Protein 6WXK (pdb70)

Sequence (248 aa):
SDLITCYCRKPFAGRPMIECSLCGTWIHLSCAKIKKTNVPDFFYCQKCKLGSDLITCYCRKPFAGRPMIECSLCGTWIHLSCAKIKKTNVPDFFYCQKCKLGSDLITCYCRKPFAGRPMIECSLCGTWIHLSCAKIKKTNVPDFFYCQKCKGPLGSDLITCYCRKPFAGRPMIECSLCGTWIHLSCAKIKKTNVPDFFYCQGSDLITCYCRKPFAGRPMIECSLCGTWIHLSCAKIKKTNVPDFFYCQ

CATH classification: 3.30.40.10

Radius of gyration: 21.9 Å; Cα contacts (8 Å, |Δi|>4): 422; chains: 5; bounding box: 36×64×66 Å

InterPro domains:
  IPR001965 Zinc finger, PHD-type [SM00249] (341-385)
  IPR011011 Zinc finger, FYVE/PHD-type [SSF57903] (332-392)
  IPR013083 Zinc finger, RING/FYVE/PHD-type [G3DSA:3.30.40.10] (336-386)
  IPR019787 Zinc finger, PHD-finger [PF13831] (352-385)

Secondary structure (DSSP, 8-state):
-----STTS---TT--EEE-TTT--EEETTTTT--TTS--SS---TTT-/----EE-STT----TT--EEE-TTT--EEEHHHHT--TTS--SS---TT--/----EE-SSSS---TT--EEE-TTT--EEEHHHHT-BTTB--SS---GGG-/--SS--EE-STTS-B-TT--EEE-TTT--EEETTTTT-BTTB--SS----/------STT----TT--EEE-TTT--EEETTTTT-BTTB--SS----

Structure (mmCIF, N/CA/C/O backbone):
data_6WXK
#
_entry.id   6WXK
#
_cell.length_a   66.916
_cell.length_b   66.916
_cell.length_c   151.048
_cell.angle_alpha   90.000
_cell.angle_beta   90.000
_cell.angle_gamma   90.000
#
_symmetry.space_group_name_H-M   'P 41 21 2'
#
loop_
_entity.id
_entity.type
_entity.pdbx_description
1 polymer 'PHD finger protein 23'
2 non-polymer 'ZINC ION'
#
loop_
_atom_site.group_PDB
_atom_site.id
_atom_site.type_symbol
_atom_site.label_atom_id
_atom_site.label_alt_id
_atom_site.label_comp_id
_atom_site.label_asym_id
_atom_site.label_entity_id
_atom_site.label_seq_id
_atom_site.pdbx_PDB_ins_code
_atom_site.Cartn_x
_atom_site.Cartn_y
_atom_site.Cartn_z
_atom_site.occupancy
_atom_site.B_iso_or_equiv
_atom_site.auth_seq_id
_atom_site.auth_comp_id
_atom_site.auth_asym_id
_atom_site.auth_atom_id
_atom_site.pdbx_PDB_model_num
ATOM 1 N N . SER A 1 5 ? -28.02300 10.35400 -5.24800 1.000 70.25000 337 SER A N 1
ATOM 2 C CA . SER A 1 5 ? -27.31100 11.37100 -6.02300 1.000 77.69000 337 SER A CA 1
ATOM 3 C C . SER A 1 5 ? -26.22400 10.76400 -6.93200 1.000 75.10000 337 SER A C 1
ATOM 4 O O . SER A 1 5 ? -25.27100 10.13300 -6.47000 1.000 74.90000 337 SER A O 1
ATOM 7 N N . ASP A 1 6 ? -26.38000 10.99700 -8.23400 1.000 76.03000 338 ASP A N 1
ATOM 8 C CA . ASP A 1 6 ? -25.58100 10.37900 -9.28400 1.000 65.65000 338 ASP A CA 1
ATOM 9 C C . ASP A 1 6 ? -24.23200 11.08900 -9.44700 1.000 60.69000 338 ASP A C 1
ATOM 10 O O . ASP A 1 6 ? -23.95100 12.11000 -8.81100 1.000 62.13000 338 ASP A O 1
ATOM 15 N N . LEU A 1 7 ? -23.38400 10.54100 -10.32200 1.000 61.52000 339 LEU A N 1
ATOM 16 C CA . LEU A 1 7 ? -22.04600 11.05300 -10.59300 1.000 57.66000 339 LEU A CA 1
ATOM 17 C C . LEU A 1 7 ? -21.87100 11.36000 -12.07200 1.000 53.31000 339 LEU A C 1
ATOM 18 O O . LEU A 1 7 ? -22.48000 10.72300 -12.93400 1.000 47.44000 339 LEU A O 1
ATOM 23 N N . ILE A 1 8 ? -21.02900 12.34900 -12.35200 1.000 52.38000 340 ILE A N 1
ATOM 24 C CA . ILE A 1 8 ? -20.58700 12.65400 -13.70500 1.000 51.92000 340 ILE A CA 1
ATOM 25 C C . ILE A 1 8 ? -19.08400 12.46200 -13.75200 1.000 48.56000 340 ILE A C 1
ATOM 26 O O . ILE A 1 8 ? -18.34100 13.14500 -13.03600 1.000 49.49000 340 ILE A O 1
ATOM 31 N N . THR A 1 9 ? -18.63500 11.53500 -14.59300 1.000 54.21000 341 THR A N 1
ATOM 32 C CA . THR A 1 9 ? -17.21300 11.31000 -14.78300 1.000 53.90000 341 THR A CA 1
ATOM 33 C C . THR A 1 9 ? -16.81700 11.23900 -16.24100 1.000 48.15000 341 THR A C 1
ATOM 34 O O . THR A 1 9 ? -15.62800 11.39000 -16.54100 1.000 58.62000 341 THR A O 1
ATOM 38 N N . CYS A 1 10 ? -17.76700 11.07700 -17.15500 1.000 47.38000 342 CYS A N 1
ATOM 39 C CA . CYS A 1 10 ? -17.47000 10.90800 -18.56600 1.000 50.84000 342 CYS A CA 1
ATOM 40 C C . CYS A 1 10 ? -17.40000 12.26200 -19.25800 1.000 50.06000 342 CYS A C 1
ATOM 41 O O . CYS A 1 10 ? -17.97200 13.25700 -18.80700 1.000 60.79000 342 CYS A O 1
ATOM 44 N N . TYR A 1 11 ? -16.70300 12.28200 -20.38400 1.000 39.79000 343 TYR A N 1
ATOM 45 C CA . TYR A 1 11 ? -16.34600 13.52100 -21.05400 1.000 44.20000 343 TYR A CA 1
ATOM 46 C C . TYR A 1 11 ? -17.50900 14.16600 -21.79200 1.000 48.64000 343 TYR A C 1
ATOM 47 O O . TYR A 1 11 ? -17.34800 15.27500 -22.31300 1.000 56.78000 343 TYR A O 1
ATOM 56 N N . CYS A 1 12 ? -18.67000 13.52800 -21.84000 1.000 49.39000 344 CYS A N 1
ATOM 57 C CA . CYS A 1 12 ? -19.82100 14.11800 -22.50300 1.000 54.20000 344 CYS A CA 1
ATOM 58 C C . CYS A 1 12 ? -20.70200 14.92400 -21.55700 1.000 59.0900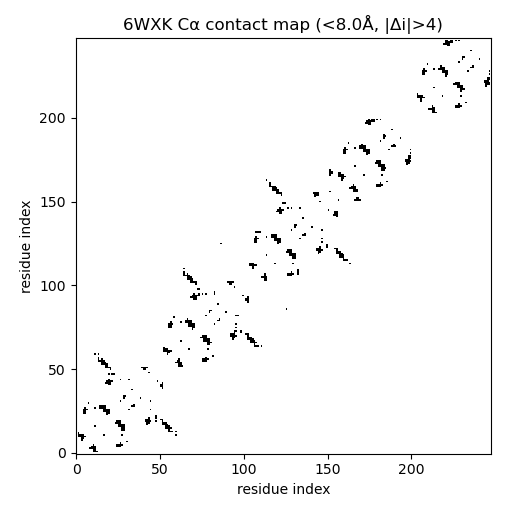0 344 CYS A C 1
ATOM 59 O O . CYS A 1 12 ? -21.84700 15.22500 -21.91500 1.000 65.55000 344 CYS A O 1
ATOM 62 N N . ARG A 1 13 ? -20.21000 15.25600 -20.35900 1.000 57.31000 345 ARG A N 1
ATOM 63 C CA . ARG A 1 13 ? -20.95500 16.02600 -19.36000 1.000 59.11000 345 ARG A CA 1
ATOM 64 C C . ARG A 1 13 ? -22.23800 15.33400 -18.90700 1.000 66.10000 345 ARG A C 1
ATOM 65 O O . ARG A 1 13 ? -23.12700 15.98800 -18.35300 1.000 69.05000 345 ARG A O 1
ATOM 73 N N . LYS A 1 14 ? -22.37800 14.02600 -19.12300 1.000 69.40000 346 LYS A N 1
ATOM 74 C CA . LYS A 1 14 ? -23.61700 13.38300 -18.70700 1.000 56.58000 346 LYS A CA 1
ATOM 75 C C . LYS A 1 14 ? -23.35400 12.30800 -17.65400 1.000 59.07000 346 LYS A C 1
ATOM 76 O O . LYS A 1 14 ? -22.28700 11.68300 -17.64500 1.000 61.09000 346 LYS A O 1
ATOM 82 N N . PRO A 1 15 ? -24.30700 12.07500 -16.75300 1.000 60.32000 347 PRO A N 1
ATOM 83 C CA . PRO A 1 15 ? -24.07400 11.16000 -15.63000 1.000 60.54000 347 PRO A CA 1
ATOM 84 C C . PRO A 1 15 ? -24.21800 9.69200 -16.02100 1.000 60.95000 347 PRO A C 1
ATOM 85 O O . PRO A 1 15 ? -24.69500 9.34000 -17.10200 1.000 56.00000 347 PRO A O 1
ATOM 89 N N . PHE A 1 16 ? -23.79500 8.83400 -15.09000 1.000 59.72000 348 PHE A N 1
ATOM 90 C CA . PHE A 1 16 ? -23.97900 7.38700 -15.15400 1.000 54.77000 348 PHE A CA 1
ATOM 91 C C . PHE A 1 16 ? -25.38000 7.00600 -15.62100 1.000 54.68000 348 PHE A C 1
ATOM 92 O O . PHE A 1 16 ? -25.55000 6.52700 -16.74800 1.000 55.44000 348 PHE A O 1
ATOM 100 N N . ALA A 1 17 ? -26.38300 7.22700 -14.77000 1.000 53.70000 349 ALA A N 1
ATOM 101 C CA . ALA A 1 17 ? -27.78600 6.96600 -15.10500 1.000 54.06000 349 ALA A CA 1
ATOM 102 C C . ALA A 1 17 ? -27.99700 5.53000 -15.58400 1.000 55.97000 349 ALA A C 1
ATOM 103 O O . ALA A 1 17 ? -28.72900 5.27500 -16.54400 1.000 48.54000 349 ALA A O 1
ATOM 105 N N . GLY A 1 18 ? -27.35100 4.58000 -14.90700 1.000 58.12000 350 GLY A N 1
ATOM 106 C CA . GLY A 1 18 ? -27.50600 3.17800 -15.24000 1.000 50.87000 350 GLY A CA 1
ATOM 107 C C . GLY A 1 18 ? -26.82700 2.72800 -16.51200 1.000 50.10000 350 GLY A C 1
ATOM 108 O O . GLY A 1 18 ? -26.95900 1.55600 -16.88500 1.000 53.71000 350 GLY A O 1
ATOM 109 N N . ARG A 1 19 ? -26.12600 3.59500 -17.18000 1.000 54.63000 351 ARG A N 1
ATOM 110 C CA . ARG A 1 19 ? -25.51000 3.24800 -18.44700 1.000 49.87000 351 ARG A CA 1
ATOM 111 C C . ARG A 1 19 ? -24.17900 2.54400 -18.19200 1.000 43.94000 351 ARG A C 1
ATOM 112 O O . ARG A 1 19 ? -23.41000 2.97200 -17.32800 1.000 43.09000 351 ARG A O 1
ATOM 120 N N . PRO A 1 20 ? -23.89900 1.44900 -18.89400 1.000 47.07000 352 PRO A N 1
ATOM 121 C CA . PRO A 1 20 ? -22.63600 0.74100 -18.66200 1.000 40.58000 352 PRO A CA 1
ATOM 122 C C . PRO A 1 20 ? -21.44600 1.64800 -18.93500 1.000 44.31000 352 PRO A C 1
ATOM 123 O O . PRO A 1 20 ? -21.45100 2.45100 -19.87300 1.000 39.87000 352 PRO A O 1
ATOM 127 N N . MET A 1 21 ? -20.43000 1.53300 -18.07900 1.000 46.95000 353 MET A N 1
ATOM 128 C CA . MET A 1 21 ? -19.25300 2.37800 -18.16800 1.000 42.10000 353 MET A CA 1
ATOM 129 C C . MET A 1 21 ? -17.99900 1.54200 -17.98000 1.000 40.89000 353 MET A C 1
ATOM 130 O O . MET A 1 21 ? -18.00400 0.54600 -17.25700 1.000 39.56000 353 MET A O 1
ATOM 135 N N . ILE A 1 22 ? -16.92400 1.96600 -18.64200 1.000 46.30000 354 ILE A N 1
ATOM 136 C CA . ILE A 1 22 ? -15.62800 1.30500 -18.56900 1.000 49.56000 354 ILE A CA 1
ATOM 137 C C . ILE A 1 22 ? -14.61300 2.29000 -18.00000 1.000 42.44000 354 ILE A C 1
ATOM 138 O O . ILE A 1 22 ? -14.69600 3.49700 -18.22400 1.000 43.48000 354 ILE A O 1
ATOM 143 N N . GLU A 1 23 ? -13.63000 1.76100 -17.28500 1.000 48.70000 355 GLU A N 1
ATOM 144 C CA . GLU A 1 23 ? -12.62300 2.56000 -16.59500 1.000 43.19000 355 GLU A CA 1
ATOM 145 C C . GLU A 1 23 ? -11.46300 2.88500 -17.53100 1.000 51.78000 355 GLU A C 1
ATOM 146 O O . GLU A 1 23 ? -11.08000 2.05900 -18.35800 1.000 59.05000 355 GLU A O 1
ATOM 152 N N . CYS A 1 24 ? -10.89100 4.08800 -17.40900 1.000 55.87000 356 CYS A N 1
ATOM 153 C CA . CYS A 1 24 ? -9.65400 4.35300 -18.14100 1.000 54.15000 356 CYS A CA 1
ATOM 154 C C . CYS A 1 24 ? -8.56300 3.53100 -17.48500 1.000 52.36000 356 CYS A C 1
ATOM 155 O O . CYS A 1 24 ? -8.35100 3.60400 -16.27100 1.000 51.19000 356 CYS A O 1
ATOM 158 N N . SER A 1 25 ? -7.92100 2.68900 -18.28400 1.000 48.82000 357 SER A N 1
ATOM 159 C CA . SER A 1 25 ? -6.94200 1.75300 -17.75700 1.000 49.45000 357 SER A CA 1
ATOM 160 C C . SER A 1 25 ? -5.73000 2.49700 -17.17800 1.000 48.16000 357 SER A C 1
ATOM 161 O O . SER A 1 25 ? -4.92700 1.90000 -16.45700 1.000 52.92000 357 SER A O 1
ATOM 164 N N . LEU A 1 26 ? -5.60600 3.80200 -17.46000 1.000 51.92000 358 LEU A N 1
ATOM 165 C CA . LEU A 1 26 ? -4.45700 4.64500 -17.12100 1.000 54.78000 358 LEU A CA 1
ATOM 166 C C . LEU A 1 26 ? -4.82600 5.81800 -16.22000 1.000 55.17000 358 LEU A C 1
ATOM 167 O O . LEU A 1 26 ? -4.23100 5.97400 -15.15200 1.000 48.37000 358 LEU A O 1
ATOM 172 N N . CYS A 1 27 ? -5.76200 6.67600 -16.64000 1.000 57.92000 359 CYS A N 1
ATOM 173 C CA . CYS A 1 27 ? -6.18000 7.81600 -15.82900 1.000 55.32000 359 CYS A CA 1
ATOM 174 C C . CYS A 1 27 ? -7.27800 7.47500 -14.82900 1.000 51.18000 359 CYS A C 1
ATOM 175 O O . CYS A 1 27 ? -7.51400 8.26300 -13.90900 1.000 59.44000 359 CYS A O 1
ATOM 178 N N . GLY A 1 28 ? -7.97900 6.35300 -15.00900 1.000 52.29000 360 GLY A N 1
ATOM 179 C CA . GLY A 1 28 ? -8.99800 5.90900 -14.08000 1.000 51.05000 360 GLY A CA 1
ATOM 180 C C . GLY A 1 28 ? -10.39400 6.46200 -14.27400 1.000 52.58000 360 GLY A C 1
ATOM 181 O O . GLY A 1 28 ? -11.31700 6.00900 -13.58400 1.000 49.88000 360 GLY A O 1
ATOM 182 N N . THR A 1 29 ? -10.59500 7.41800 -15.17500 1.000 50.13000 361 THR A N 1
ATOM 183 C CA . THR A 1 29 ? -11.92000 8.00200 -15.29100 1.000 44.77000 361 THR A CA 1
ATOM 184 C C . THR A 1 29 ? -12.86400 7.00800 -15.95300 1.000 41.91000 361 THR A C 1
ATOM 185 O O . THR A 1 29 ? -12.46000 6.18300 -16.77000 1.000 42.90000 361 THR A O 1
ATOM 189 N N . TRP A 1 30 ? -14.13900 7.10800 -15.60900 1.000 42.87000 362 TRP A N 1
ATOM 190 C CA . TRP A 1 30 ? -15.15300 6.19100 -16.10100 1.000 42.05000 362 TRP A CA 1
ATOM 191 C C . TRP A 1 30 ? -15.85100 6.81500 -17.29800 1.000 43.06000 362 TRP A C 1
ATOM 192 O O . TRP A 1 30 ? -16.42100 7.90500 -17.19000 1.000 43.57000 362 TRP A O 1
ATOM 203 N N . ILE A 1 31 ? -15.83000 6.10400 -18.42100 1.000 41.42000 363 ILE A N 1
ATOM 204 C CA . ILE A 1 31 ? -16.38900 6.56700 -19.68100 1.000 47.27000 363 ILE A CA 1
ATOM 205 C C . ILE A 1 31 ? -17.58300 5.68900 -20.02100 1.000 47.44000 363 ILE A C 1
ATOM 206 O O . ILE A 1 31 ? -17.47700 4.45800 -19.99500 1.000 51.40000 363 ILE A O 1
ATOM 211 N N . HIS A 1 32 ? -18.71100 6.32600 -20.33900 1.000 44.85000 364 HIS A N 1
ATOM 212 C CA . HIS A 1 32 ? -19.85300 5.63500 -20.92500 1.000 47.32000 364 HIS A CA 1
ATOM 213 C C . HIS A 1 32 ? -19.39200 4.76700 -22.08900 1.000 50.17000 364 HIS A C 1
ATOM 214 O O . HIS A 1 32 ? -18.60800 5.21300 -22.92400 1.000 53.77000 364 HIS A O 1
ATOM 221 N N . LEU A 1 33 ? -19.83600 3.50400 -22.11700 1.000 52.49000 365 LEU A N 1
ATOM 222 C CA . LEU A 1 33 ? -19.42900 2.61500 -23.20800 1.000 53.58000 365 LEU A CA 1
ATOM 223 C C . LEU A 1 33 ? -19.89300 3.13900 -24.56000 1.000 53.68000 365 LEU A C 1
ATOM 224 O O . LEU A 1 33 ? -19.16900 3.03300 -25.56200 1.000 61.19000 365 LEU A O 1
ATOM 229 N N . SER A 1 34 ? -21.10000 3.70300 -24.61400 1.000 47.91000 366 SER A N 1
ATOM 230 C CA . SER A 1 34 ? -21.57000 4.29800 -25.85900 1.000 49.09000 366 SER A CA 1
ATOM 231 C C . SER A 1 34 ? -20.63000 5.40500 -26.32200 1.000 58.02000 366 SER A C 1
ATOM 232 O O . SER A 1 34 ? -20.23800 5.44800 -27.49200 1.000 67.59000 366 SER A O 1
ATOM 235 N N . CYS A 1 35 ? -20.22500 6.28900 -25.40500 1.000 60.32000 367 CYS A N 1
ATOM 236 C CA . CYS A 1 35 ? -19.26600 7.33500 -25.75400 1.000 55.22000 367 CYS A CA 1
ATOM 237 C C . CYS A 1 35 ? -17.90300 6.76400 -26.13300 1.000 52.84000 367 CYS A C 1
ATOM 238 O O . CYS A 1 35 ? -17.24100 7.28900 -27.03000 1.000 58.42000 367 CYS A O 1
ATOM 241 N N . ALA A 1 36 ? -17.48300 5.67700 -25.50700 1.000 57.97000 368 ALA A N 1
ATOM 242 C CA . ALA A 1 36 ? -16.21300 5.06200 -25.84800 1.000 60.73000 368 ALA A CA 1
ATOM 243 C C . ALA A 1 36 ? -16.28000 4.23900 -27.13100 1.000 62.34000 368 ALA A C 1
ATOM 244 O O . ALA A 1 36 ? -15.25500 3.64700 -27.49800 1.000 51.80000 368 ALA A O 1
ATOM 246 N N . LYS A 1 37 ? -17.47900 4.12100 -27.75200 1.000 60.54000 369 LYS A N 1
ATOM 247 C CA . LYS A 1 37 ? -17.67900 3.41700 -29.03000 1.000 65.43000 369 LYS A CA 1
ATOM 248 C C . LYS A 1 37 ? -17.29300 1.93900 -28.90900 1.000 66.05000 369 LYS A C 1
ATOM 249 O O . LYS A 1 37 ? -16.57800 1.37400 -29.74600 1.000 67.62000 369 LYS A O 1
ATOM 255 N N . ILE A 1 38 ? -17.79800 1.32300 -27.83000 1.000 61.33000 370 ILE A N 1
ATOM 256 C CA . ILE A 1 38 ? -17.53300 -0.06600 -27.45400 1.000 58.40000 370 ILE A CA 1
ATOM 257 C C . ILE A 1 38 ? -18.83900 -0.83400 -27.44900 1.000 53.72000 370 ILE A C 1
ATOM 258 O O . ILE A 1 38 ? -19.76400 -0.46400 -26.71600 1.000 51.32000 370 ILE A O 1
ATOM 263 N N . LYS A 1 39 ? -18.90600 -1.90700 -28.24300 1.000 58.63000 371 LYS A N 1
ATOM 264 C CA . LYS A 1 39 ? -20.05500 -2.81100 -28.26100 1.000 61.36000 371 LYS A CA 1
ATOM 265 C C . LYS A 1 39 ? -19.97800 -3.84400 -27.13300 1.000 68.05000 371 LYS A C 1
ATOM 266 O O . LYS A 1 39 ? -18.89500 -4.33500 -26.79400 1.000 64.43000 371 LYS A O 1
ATOM 272 N N . LYS A 1 40 ? -21.14500 -4.18000 -26.55300 1.000 68.58000 372 LYS A N 1
ATOM 273 C CA . LYS A 1 40 ? -21.20000 -5.17000 -25.47500 1.000 59.24000 372 LYS A CA 1
ATOM 274 C C . LYS A 1 40 ? -20.61200 -6.51400 -25.89400 1.000 62.01000 372 LYS A C 1
ATOM 275 O O . LYS A 1 40 ? -20.15900 -7.27900 -25.03500 1.000 68.71000 372 LYS A O 1
ATOM 281 N N . THR A 1 41 ? -20.58400 -6.80000 -27.19900 1.000 66.42000 373 THR A N 1
ATOM 282 C CA . THR A 1 41 ? -20.06100 -8.06000 -27.71500 1.000 66.58000 373 THR A CA 1
ATOM 283 C C . THR A 1 41 ? -18.53800 -8.09700 -27.77400 1.000 61.18000 373 THR A C 1
ATOM 284 O O . THR A 1 41 ? -17.96000 -9.18700 -27.81500 1.000 65.24000 373 THR A O 1
ATOM 288 N N . ASN A 1 42 ? -17.87500 -6.94500 -27.78200 1.000 61.05000 374 ASN A N 1
ATOM 289 C CA . ASN A 1 42 ? -16.41300 -6.89400 -27.80100 1.000 72.39000 374 ASN A CA 1
ATOM 290 C C . ASN A 1 42 ? -15.96400 -5.80200 -26.84000 1.000 68.90000 374 ASN A C 1
ATOM 291 O O . ASN A 1 42 ? -16.08100 -4.61400 -27.15300 1.000 68.41000 374 ASN A O 1
ATOM 296 N N . VAL A 1 43 ? -15.41300 -6.19200 -25.69700 1.000 60.68000 375 VAL A N 1
ATOM 297 C CA . VAL A 1 43 ? -15.02500 -5.24400 -24.66400 1.000 53.98000 375 VAL A CA 1
ATOM 298 C C . VAL A 1 43 ? -13.53200 -5.40200 -24.40500 1.000 54.86000 375 VAL A C 1
ATOM 299 O O . VAL A 1 43 ? -13.08100 -6.48900 -24.03100 1.000 59.03000 375 VAL A O 1
ATOM 303 N N . PRO A 1 44 ? -12.73400 -4.34600 -24.56400 1.000 58.18000 376 PRO A N 1
ATOM 304 C CA . PRO A 1 44 ? -11.28700 -4.47400 -24.36300 1.000 58.88000 376 PRO A CA 1
ATOM 305 C C . PRO A 1 44 ? -10.96100 -4.86500 -22.93500 1.000 64.94000 376 PRO A C 1
ATOM 306 O O . PRO A 1 44 ? -11.65200 -4.48100 -21.98900 1.000 69.30000 376 PRO A O 1
ATOM 310 N N . ASP A 1 45 ? -9.89500 -5.65000 -22.78200 1.000 62.27000 377 ASP A N 1
ATOM 311 C CA . ASP A 1 45 ? -9.41500 -5.92000 -21.43300 1.000 63.61000 377 ASP A CA 1
ATOM 312 C C . ASP A 1 45 ? -8.78800 -4.66800 -20.83800 1.000 58.78000 377 ASP A C 1
ATOM 313 O O . ASP A 1 45 ? -8.92800 -4.40200 -19.63800 1.000 60.44000 377 ASP A O 1
ATOM 318 N N . PHE A 1 46 ? -8.11900 -3.87900 -21.67300 1.000 61.52000 378 PHE A N 1
ATOM 319 C CA . PHE A 1 46 ? -7.54300 -2.59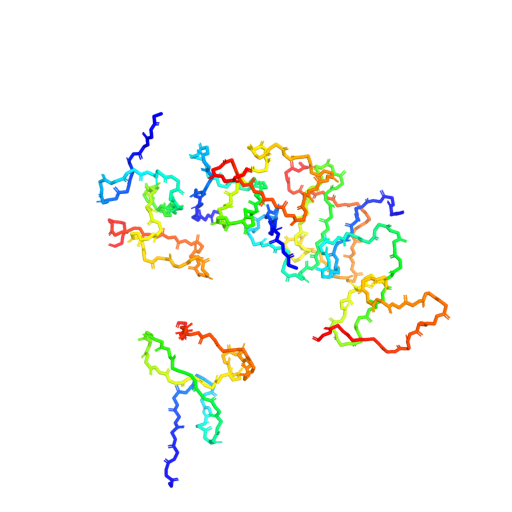700 -21.29600 1.000 65.57000 378 PHE A CA 1
ATOM 320 C C . PHE A 1 46 ? -8.14200 -1.52800 -22.20000 1.000 61.47000 378 PHE A C 1
ATOM 321 O O . PHE A 1 46 ? -8.12400 -1.66900 -23.42900 1.000 57.68000 378 PHE A O 1
ATOM 329 N N . PHE A 1 47 ? -8.69900 -0.48300 -21.59000 1.000 57.18000 379 PHE A N 1
ATOM 330 C CA . PHE A 1 47 ? -9.32200 0.61500 -22.31100 1.000 52.12000 379 PHE A CA 1
ATOM 331 C C . PHE A 1 47 ? -8.62300 1.91900 -21.99000 1.000 51.51000 379 PHE A C 1
ATOM 332 O O . PHE A 1 47 ? -8.29500 2.18100 -20.83500 1.000 55.65000 379 PHE A O 1
ATOM 340 N N . TYR A 1 48 ? -8.50100 2.79000 -22.98100 1.000 49.19000 380 TYR A N 1
ATOM 341 C CA . TYR A 1 48 ? -7.82800 4.06100 -22.75400 1.000 60.78000 380 TYR A CA 1
ATOM 342 C C . TYR A 1 48 ? -8.65800 5.18000 -23.36200 1.000 60.22000 380 TYR A C 1
ATOM 343 O O . TYR A 1 48 ? -9.05000 5.10000 -24.53100 1.000 59.72000 380 TYR A O 1
ATOM 352 N N . CYS A 1 49 ? -8.93900 6.21200 -22.56700 1.000 59.33000 381 CYS A N 1
ATOM 353 C CA . CYS A 1 49 ? -9.82400 7.25400 -23.06300 1.000 71.99000 381 CYS A CA 1
ATOM 354 C C . CYS A 1 49 ? -9.05700 8.20500 -23.97400 1.000 74.97000 381 CYS A C 1
ATOM 355 O O . CYS A 1 49 ? -7.83100 8.14400 -24.09500 1.000 84.84000 381 CYS A O 1
ATOM 358 N N . GLN A 1 50 ? -9.80600 9.10600 -24.61400 1.000 79.11000 382 GLN A N 1
ATOM 359 C CA . GLN A 1 50 ? -9.20300 10.04900 -25.54900 1.000 79.81000 382 GLN A CA 1
ATOM 360 C C . GLN A 1 50 ? -8.12500 10.89800 -24.88400 1.000 87.36000 382 GLN A C 1
ATOM 361 O O . GLN A 1 50 ? -7.07200 11.15000 -25.48200 1.000 89.94000 382 GLN A O 1
ATOM 367 N N . LYS A 1 51 ? -8.35900 11.34300 -23.64700 1.000 80.80000 383 LYS A N 1
ATOM 368 C CA . LYS A 1 51 ? -7.35100 12.15500 -22.97600 1.000 68.64000 383 LYS A CA 1
ATOM 369 C C . LYS A 1 51 ? -6.05600 11.37800 -22.77700 1.000 73.46000 383 LYS A C 1
ATOM 370 O O . LYS A 1 51 ? -4.96400 11.92000 -22.97500 1.000 78.68000 383 LYS A O 1
ATOM 376 N N . CYS A 1 52 ? -6.14900 10.10200 -22.41700 1.000 79.74000 384 CYS A N 1
ATOM 377 C CA . CYS A 1 52 ? -4.94700 9.33100 -22.13100 1.000 89.52000 384 CYS A CA 1
ATOM 378 C C . CYS A 1 52 ? -4.33900 8.65700 -23.35400 1.000 93.73000 384 CYS A C 1
ATOM 379 O O . CYS A 1 52 ? -3.23100 8.11800 -23.24700 1.000 99.03000 384 CYS A O 1
ATOM 382 N N . LYS A 1 53 ? -5.01300 8.67500 -24.50100 1.000 77.72000 385 LYS A N 1
ATOM 383 C CA . LYS A 1 53 ? -4.34700 8.33700 -25.76200 1.000 80.27000 385 LYS A CA 1
ATOM 384 C C . LYS A 1 53 ? -4.70900 9.35300 -26.84300 1.000 85.04000 385 LYS A C 1
ATOM 385 O O . LYS A 1 53 ? -4.19200 10.47500 -26.85000 1.000 85.30000 385 LYS A O 1
ATOM 391 N N . LEU B 1 3 ? -4.32900 -7.17400 -13.21200 1.000 90.36000 335 LEU B N 1
ATOM 392 C CA . LEU B 1 3 ? -4.78000 -5.80900 -13.45800 1.000 86.33000 335 LEU B CA 1
ATOM 393 C C . LEU B 1 3 ? -5.46500 -5.70700 -14.82200 1.000 81.67000 335 LEU B C 1
ATOM 394 O O . LEU B 1 3 ? -5.03500 -6.34400 -15.78400 1.000 77.17000 335 LEU B O 1
ATOM 399 N N . GLY B 1 4 ? -6.52600 -4.90800 -14.89700 1.000 76.63000 336 GLY B N 1
ATOM 400 C CA . GLY B 1 4 ? -7.26500 -4.71400 -16.13300 1.000 67.06000 336 GLY B CA 1
ATOM 401 C C . GLY B 1 4 ? -8.24300 -3.56600 -15.98600 1.000 57.29000 336 GLY B C 1
ATOM 402 O O . GLY B 1 4 ? -8.29600 -2.89100 -14.95400 1.000 58.65000 336 GLY B O 1
ATOM 403 N N . SER B 1 5 ? -9.03400 -3.34600 -17.02900 1.000 55.20000 337 SER B N 1
ATOM 404 C CA . SER B 1 5 ? -9.96900 -2.22500 -17.04000 1.000 62.18000 337 SER B CA 1
ATOM 405 C C . SER B 1 5 ? -11.35200 -2.71800 -16.61000 1.000 54.68000 337 SER B C 1
ATOM 406 O O . SER B 1 5 ? -11.98300 -3.51700 -17.31500 1.000 52.63000 337 SER B O 1
ATOM 409 N N . ASP B 1 6 ? -11.84200 -2.19600 -15.48300 1.000 49.24000 338 ASP B N 1
ATOM 410 C CA . ASP B 1 6 ? -13.05000 -2.70300 -14.84600 1.000 42.14000 338 ASP B CA 1
ATOM 411 C C . ASP B 1 6 ? -14.30500 -2.12600 -15.51200 1.000 45.35000 338 ASP B C 1
ATOM 412 O O . ASP B 1 6 ? -14.23700 -1.23200 -16.36000 1.000 48.80000 338 ASP B O 1
ATOM 417 N N . LEU B 1 7 ? -15.46900 -2.65500 -15.13100 1.000 47.60000 339 LEU B N 1
ATOM 418 C CA . LEU B 1 7 ? -16.74500 -2.20500 -15.67500 1.000 53.02000 339 LEU B CA 1
ATOM 419 C C . LEU B 1 7 ? -17.72000 -1.85400 -14.56000 1.000 43.44000 339 LEU B C 1
ATOM 420 O O . LEU B 1 7 ? -17.70300 -2.46200 -13.48700 1.000 41.76000 339 LEU B O 1
ATOM 425 N N . ILE B 1 8 ? -18.58300 -0.87700 -14.83200 1.000 38.02000 340 ILE B N 1
ATOM 426 C CA . ILE B 1 8 ? -19.71500 -0.55000 -13.97200 1.000 40.11000 340 ILE B CA 1
ATOM 427 C C . ILE B 1 8 ? -20.99200 -0.73300 -14.77800 1.000 40.51000 340 ILE B C 1
ATOM 428 O O . ILE B 1 8 ? -21.20700 -0.04000 -15.78000 1.000 41.87000 340 ILE B O 1
ATOM 433 N N . THR B 1 9 ? -21.84600 -1.6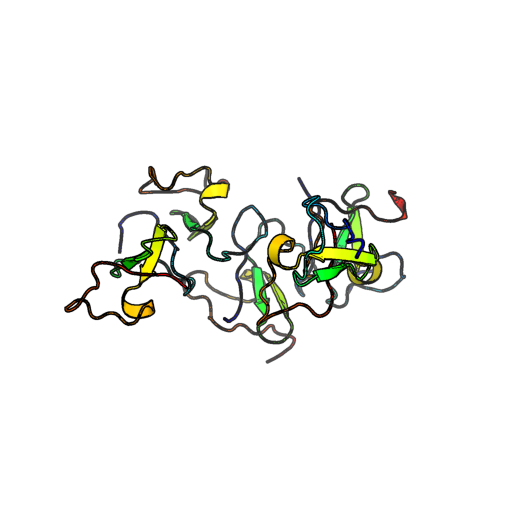5000 -14.33600 1.000 38.12000 341 THR B N 1
ATOM 434 C CA . THR B 1 9 ? -23.14300 -1.84600 -14.95900 1.000 39.27000 341 THR B CA 1
ATOM 435 C C . THR B 1 9 ? -24.27300 -1.91900 -13.95100 1.000 41.85000 341 THR B C 1
ATOM 436 O O . THR B 1 9 ? -25.43100 -1.73300 -14.33800 1.000 38.52000 341 THR B O 1
ATOM 440 N N . CYS B 1 10 ? -23.97200 -2.08500 -12.67000 1.000 40.44000 342 CYS B N 1
ATOM 441 C CA . CYS B 1 10 ? -24.99400 -2.30600 -11.66600 1.000 39.24000 342 CYS B CA 1
ATOM 442 C C . CYS B 1 10 ? -25.52500 -0.98200 -11.13300 1.000 41.85000 342 CYS B C 1
ATOM 443 O O . CYS B 1 10 ? -24.83200 0.03700 -11.11500 1.000 43.32000 342 CYS B O 1
ATOM 446 N N . TYR B 1 11 ? -26.77700 -1.01400 -10.68800 1.000 43.62000 343 TYR B N 1
ATOM 447 C CA . TYR B 1 11 ? -27.47200 0.19900 -10.28800 1.000 40.80000 343 TYR B CA 1
ATOM 448 C C . TYR B 1 11 ? -26.86700 0.82300 -9.04200 1.000 42.88000 343 TYR B C 1
ATOM 449 O O . TYR B 1 11 ? -27.12900 1.99600 -8.76000 1.000 51.74000 343 TYR B O 1
ATOM 458 N N . CYS B 1 12 ? -26.06100 0.07100 -8.30000 1.000 41.74000 344 CYS B N 1
ATOM 459 C CA . CYS B 1 12 ? -25.36600 0.59000 -7.13200 1.000 46.43000 344 CYS B CA 1
ATOM 460 C C . CYS B 1 12 ? -24.17400 1.45500 -7.49900 1.000 47.86000 344 CYS B C 1
ATOM 461 O O . CYS B 1 12 ? -23.51300 1.97500 -6.59300 1.000 55.55000 344 CYS B O 1
ATOM 464 N N . ARG B 1 13 ? -23.88100 1.60800 -8.79300 1.000 40.36000 345 ARG B N 1
ATOM 465 C CA . ARG B 1 13 ? -22.80100 2.47200 -9.27700 1.000 45.87000 345 ARG B CA 1
ATOM 466 C C . ARG B 1 13 ? -21.44000 2.01100 -8.75200 1.000 57.55000 345 ARG B C 1
ATOM 467 O O . ARG B 1 13 ? -20.54400 2.81800 -8.48400 1.000 60.55000 345 ARG B O 1
ATOM 475 N N . LYS B 1 14 ? -21.27200 0.70500 -8.58200 1.000 54.28000 346 LYS B N 1
ATOM 476 C CA . LYS B 1 14 ? -19.97700 0.18200 -8.19600 1.000 55.20000 346 LYS B CA 1
ATOM 477 C C . LYS B 1 14 ? -19.54200 -0.89000 -9.19200 1.000 45.63000 346 LYS B C 1
ATOM 478 O O . LYS B 1 14 ? -20.38800 -1.55100 -9.80500 1.000 40.28000 346 LYS B O 1
ATOM 484 N N . PRO B 1 15 ? -18.24200 -1.06700 -9.39600 1.000 37.64000 347 PRO B N 1
ATOM 485 C CA . PRO B 1 15 ? -17.75800 -1.93900 -10.47200 1.000 35.80000 347 PRO B CA 1
ATOM 486 C C . PRO B 1 15 ? -17.85000 -3.41500 -10.10300 1.000 37.65000 347 PRO B C 1
ATOM 487 O O . PRO B 1 15 ? -18.26800 -3.78500 -9.00700 1.000 43.24000 347 PRO B O 1
ATOM 491 N N . PHE B 1 16 ? -17.44600 -4.26500 -11.05500 1.000 38.18000 348 PHE B N 1
ATOM 492 C CA . PHE B 1 16 ? -17.45500 -5.70300 -10.80700 1.000 37.75000 348 PHE B CA 1
ATOM 493 C C . PHE B 1 16 ? -16.48200 -6.04900 -9.69300 1.000 36.88000 348 PHE B C 1
ATOM 494 O O . PHE B 1 16 ? -16.86900 -6.61200 -8.66600 1.000 38.55000 348 PHE B O 1
ATOM 502 N N . ALA B 1 17 ? -15.20500 -5.71100 -9.88500 1.000 45.13000 349 ALA B N 1
ATOM 503 C CA . ALA B 1 17 ? -14.17100 -5.95700 -8.88600 1.000 36.11000 349 ALA B CA 1
ATOM 504 C C . ALA B 1 17 ? -14.17100 -7.42000 -8.44600 1.000 39.37000 349 ALA B C 1
ATOM 505 O O . ALA B 1 17 ? -14.05500 -7.74000 -7.26100 1.000 46.21000 349 ALA B O 1
ATOM 507 N N . GLY B 1 18 ? -14.32300 -8.32200 -9.40900 1.000 43.50000 350 GLY B N 1
ATOM 508 C CA . GLY B 1 18 ? -14.30000 -9.73700 -9.10700 1.000 47.42000 350 GLY B CA 1
ATOM 509 C C . GLY B 1 18 ? -15.52700 -10.28700 -8.41600 1.000 32.21000 350 GLY B C 1
ATOM 510 O O . GLY B 1 18 ? -15.54800 -11.48100 -8.10200 1.000 40.91000 350 GLY B O 1
ATOM 511 N N . ARG B 1 19 ? -16.55500 -9.46500 -8.18000 1.000 33.75000 351 ARG B N 1
ATOM 512 C CA . ARG B 1 19 ? -17.77600 -9.81900 -7.46300 1.000 34.77000 351 ARG B CA 1
ATOM 513 C C . ARG B 1 19 ? -18.77100 -10.51000 -8.39500 1.000 38.66000 351 ARG B C 1
ATOM 514 O O . ARG B 1 19 ? -18.94100 -10.08900 -9.54300 1.000 33.32000 351 ARG B O 1
ATOM 522 N N . PRO B 1 20 ? -19.44300 -11.56200 -7.92500 1.000 42.24000 352 PRO B N 1
ATOM 523 C CA . PRO B 1 20 ? -20.38000 -12.29200 -8.79100 1.000 45.16000 352 PRO B CA 1
ATOM 524 C C . PRO B 1 20 ? -21.46200 -11.38000 -9.34600 1.000 43.23000 352 PRO B C 1
ATOM 525 O O . PRO B 1 20 ? -22.00500 -10.52800 -8.63900 1.000 37.41000 352 PRO B O 1
ATOM 529 N N . MET B 1 21 ? -21.80800 -11.60500 -10.61500 1.000 41.46000 353 MET B N 1
ATOM 530 C CA . MET B 1 21 ? -22.77400 -10.78600 -11.33400 1.000 38.22000 353 MET B CA 1
ATOM 531 C C . MET B 1 21 ? -23.79400 -11.69600 -12.01000 1.000 39.85000 353 MET B C 1
ATOM 532 O O . MET B 1 21 ? -23.46300 -12.79600 -12.46700 1.000 38.39000 353 MET B O 1
ATOM 537 N N . ILE B 1 22 ? -25.03800 -11.22500 -12.07000 1.000 38.71000 354 ILE B N 1
ATOM 538 C CA . ILE B 1 22 ? -26.14200 -11.93700 -12.70400 1.000 41.50000 354 ILE B CA 1
ATOM 539 C C . ILE B 1 22 ? -26.71400 -11.06100 -13.81200 1.000 44.72000 354 ILE B C 1
ATOM 540 O O . ILE B 1 22 ? -26.69300 -9.83100 -13.71700 1.000 45.60000 354 ILE B O 1
ATOM 545 N N . GLU B 1 23 ? -27.19800 -11.68600 -14.88500 1.000 44.91000 355 GLU B N 1
ATOM 546 C CA . GLU B 1 23 ? -27.76700 -10.93100 -15.99800 1.000 45.98000 355 GLU B CA 1
ATOM 547 C C . GLU B 1 23 ? -29.27400 -10.76300 -15.83800 1.000 46.72000 355 GLU B C 1
ATOM 548 O O . GLU B 1 23 ? -29.97500 -11.69800 -15.44400 1.000 56.60000 355 GLU B O 1
ATOM 554 N N . CYS B 1 24 ? -29.77700 -9.57300 -16.16700 1.000 46.84000 356 CYS B N 1
ATOM 555 C CA . CYS B 1 24 ? -31.21800 -9.35500 -16.27100 1.000 53.45000 356 CYS B CA 1
ATOM 556 C C . CYS B 1 24 ? -31.73200 -9.97700 -17.56300 1.000 52.35000 356 CYS B C 1
ATOM 557 O O . CYS B 1 24 ? -31.27400 -9.62600 -18.65600 1.000 49.25000 356 CYS B O 1
ATOM 560 N N . SER B 1 25 ? -32.69300 -10.89100 -17.44500 1.000 53.96000 357 SER B N 1
ATOM 561 C CA . SER B 1 25 ? -33.22100 -11.52800 -18.64400 1.000 57.29000 357 SER B CA 1
ATOM 562 C C . SER B 1 25 ? -33.89700 -10.51300 -19.56200 1.000 51.21000 357 SER B C 1
ATOM 563 O O . SER B 1 25 ? -33.83700 -10.65200 -20.78600 1.000 44.93000 357 SER B O 1
ATOM 566 N N . LEU B 1 26 ? -34.51400 -9.47400 -18.99700 1.000 56.47000 358 LEU B N 1
ATOM 567 C CA . LEU B 1 26 ? -35.18200 -8.45500 -19.81000 1.000 52.38000 358 LEU B CA 1
ATOM 568 C C . LEU B 1 26 ? -34.20600 -7.39300 -20.31600 1.000 53.29000 358 LEU B C 1
ATOM 569 O O . LEU B 1 26 ? -33.94900 -7.29100 -21.52000 1.000 49.95000 358 LEU B O 1
ATOM 574 N N . CYS B 1 27 ? -33.64800 -6.59400 -19.40100 1.000 57.08000 359 CYS B N 1
ATOM 575 C CA . CYS B 1 27 ? -32.89600 -5.40200 -19.77900 1.000 47.19000 359 CYS B CA 1
ATOM 576 C C . CYS B 1 27 ? -31.46600 -5.70300 -20.21000 1.000 48.48000 359 CYS B C 1
ATOM 577 O O . CYS B 1 27 ? -30.84200 -4.85300 -20.85200 1.000 49.36000 359 CYS B O 1
ATOM 580 N N . GLY B 1 28 ? -30.91900 -6.86800 -19.86000 1.000 49.46000 360 GLY B N 1
ATOM 581 C CA . GLY B 1 28 ? -29.55300 -7.20300 -20.21000 1.000 50.66000 360 GLY B CA 1
ATOM 582 C C . GLY B 1 28 ? -28.49200 -6.70000 -19.25400 1.000 47.51000 360 GLY B C 1
ATOM 583 O O . GLY B 1 28 ? -27.31300 -7.03000 -19.43300 1.000 45.30000 360 GLY B O 1
ATOM 584 N N . THR B 1 29 ? -28.86900 -5.90800 -18.25800 1.000 46.07000 361 THR B N 1
ATOM 585 C CA . THR B 1 29 ? -27.91400 -5.30100 -17.34200 1.000 42.57000 361 THR B CA 1
ATOM 586 C C . THR B 1 29 ? -27.34000 -6.34200 -16.38500 1.000 43.34000 361 THR B C 1
ATOM 587 O O . THR B 1 29 ? -28.01500 -7.29600 -15.99500 1.000 44.06000 361 THR B O 1
ATOM 591 N N . TRP B 1 30 ? -26.09100 -6.13400 -15.97600 1.000 39.49000 362 TRP B N 1
ATOM 592 C CA . TRP B 1 30 ? -25.41700 -7.03200 -15.04700 1.000 36.18000 362 TRP B CA 1
ATOM 593 C C . TRP B 1 30 ? -25.55500 -6.44300 -13.64900 1.000 34.82000 362 TRP B C 1
ATOM 594 O O . TRP B 1 30 ? -25.16000 -5.29600 -13.41400 1.000 38.83000 362 TRP B O 1
ATOM 605 N N . ILE B 1 31 ? -26.10800 -7.22600 -12.72800 1.000 34.93000 363 ILE B N 1
ATOM 606 C CA . ILE B 1 31 ? -26.38400 -6.78400 -11.36600 1.000 44.72000 363 ILE B CA 1
ATOM 607 C C . ILE B 1 31 ? -25.49100 -7.55600 -10.40800 1.000 39.40000 363 ILE B C 1
ATOM 608 O O . ILE B 1 31 ? -25.34000 -8.77800 -10.53800 1.000 36.80000 363 ILE B O 1
ATOM 613 N N . HIS B 1 32 ? -24.86800 -6.83100 -9.47700 1.000 40.07000 364 HIS B N 1
ATOM 614 C CA . HIS B 1 32 ? -24.20600 -7.45900 -8.34100 1.000 36.94000 364 HIS B CA 1
ATOM 615 C C . HIS B 1 32 ? -25.14100 -8.48500 -7.71900 1.000 44.78000 364 HIS B C 1
ATOM 616 O O . HIS B 1 32 ? -26.30700 -8.19600 -7.45700 1.000 43.76000 364 HIS B O 1
ATOM 623 N N . LEU B 1 33 ? -24.63800 -9.70000 -7.51500 1.000 43.85000 365 LEU B N 1
ATOM 624 C CA . LEU B 1 33 ? -25.48900 -10.75100 -6.97000 1.000 35.76000 365 LEU B CA 1
ATOM 625 C C . LEU B 1 33 ? -25.98200 -10.38600 -5.56700 1.000 40.04000 365 LEU B C 1
ATOM 626 O O . LEU B 1 33 ? -27.16800 -10.56200 -5.24300 1.000 43.75000 365 LEU B O 1
ATOM 631 N N . SER B 1 34 ? -25.09500 -9.82200 -4.73900 1.000 39.45000 366 SER B N 1
ATOM 632 C CA . SER B 1 34 ? -25.51200 -9.31900 -3.43400 1.000 43.01000 366 SER B CA 1
ATOM 633 C C . SER B 1 34 ? -26.56800 -8.23100 -3.58200 1.000 43.36000 366 SER B C 1
ATOM 634 O O . SER B 1 34 ? -27.53200 -8.18600 -2.81000 1.000 42.91000 366 SER B O 1
ATOM 637 N N . CYS B 1 35 ? -26.38900 -7.32800 -4.55400 1.000 43.06000 367 CYS B N 1
ATOM 638 C CA . CYS B 1 35 ? -27.37700 -6.27600 -4.78500 1.000 45.91000 367 CYS B CA 1
ATOM 639 C C . CYS B 1 35 ? -28.72000 -6.85400 -5.20700 1.000 43.52000 367 CYS B C 1
ATOM 640 O O . CYS B 1 35 ? -29.77600 -6.34800 -4.81000 1.000 37.51000 367 CYS B O 1
ATOM 643 N N . ALA B 1 36 ? -28.69800 -7.93100 -5.98500 1.000 44.12000 368 ALA B N 1
ATOM 644 C CA . ALA B 1 36 ? -29.90900 -8.58100 -6.45300 1.000 41.58000 368 ALA B CA 1
ATOM 645 C C . ALA B 1 36 ? -30.55000 -9.44800 -5.38700 1.000 43.56000 368 ALA B C 1
ATOM 646 O O . ALA B 1 36 ? -31.65300 -9.96300 -5.60800 1.000 45.53000 368 ALA B O 1
ATOM 648 N N . LYS B 1 37 ? -29.88700 -9.61400 -4.24700 1.000 42.21000 369 LYS B N 1
ATOM 649 C CA . LYS B 1 37 ? -30.42900 -10.39000 -3.13600 1.000 41.85000 369 LYS B CA 1
ATOM 650 C C . LYS B 1 37 ? -30.66400 -11.83400 -3.55400 1.000 40.69000 369 LYS B C 1
ATOM 651 O O . LYS B 1 37 ? -31.74700 -12.39400 -3.38100 1.000 43.98000 369 LYS B O 1
ATOM 657 N N . ILE B 1 38 ? -29.61900 -12.42900 -4.11400 1.000 46.00000 370 ILE B N 1
ATOM 658 C CA . ILE B 1 38 ? -29.62600 -13.81800 -4.53400 1.000 52.10000 370 ILE B CA 1
ATOM 659 C C . ILE B 1 38 ? -28.67600 -14.57300 -3.62200 1.000 49.96000 370 ILE B C 1
ATOM 660 O O . ILE B 1 38 ? -27.57800 -14.09000 -3.32200 1.000 41.19000 370 ILE B O 1
ATOM 665 N N . LYS B 1 39 ? -29.13700 -15.71700 -3.12600 1.000 63.23000 371 LYS B N 1
ATOM 666 C CA . LYS B 1 39 ? -28.31700 -16.65000 -2.37200 1.000 56.50000 371 LYS B CA 1
ATOM 667 C C . LYS B 1 39 ? -27.71000 -17.62100 -3.36900 1.000 58.92000 371 LYS B C 1
ATOM 668 O O . LYS B 1 39 ? -28.41500 -18.14300 -4.23900 1.000 61.82000 371 LYS B O 1
ATOM 674 N N . LYS B 1 40 ? -26.40500 -17.85000 -3.25700 1.000 56.39000 372 LYS B N 1
ATOM 675 C CA . LYS B 1 40 ? -25.66700 -18.54500 -4.30600 1.000 55.77000 372 LYS B CA 1
ATOM 676 C C . LYS B 1 40 ? -26.07700 -20.01400 -4.37000 1.000 67.04000 372 LYS B C 1
ATOM 677 O O . LYS B 1 40 ? -25.60100 -20.76600 -5.22800 1.000 69.77000 372 LYS B O 1
ATOM 683 N N . THR B 1 41 ? -26.96400 -20.43500 -3.46300 1.000 70.25000 373 THR B N 1
ATOM 684 C CA . THR B 1 41 ? -27.38300 -21.82600 -3.42200 1.000 67.71000 373 THR B CA 1
ATOM 685 C C . THR B 1 41 ? -28.54200 -22.10000 -4.37100 1.000 67.51000 373 THR B C 1
ATOM 686 O O . THR B 1 41 ? -28.72200 -23.24200 -4.80500 1.000 73.28000 373 THR B O 1
ATOM 690 N N . ASN B 1 42 ? -29.32700 -21.07900 -4.70200 1.000 66.76000 374 ASN B N 1
ATOM 691 C CA . ASN B 1 42 ? -30.37300 -21.18800 -5.71400 1.000 78.72000 374 ASN B CA 1
ATOM 692 C C . ASN B 1 42 ? -30.37400 -19.89600 -6.51900 1.000 64.65000 374 ASN B C 1
ATOM 693 O O . ASN B 1 42 ? -30.77000 -18.83800 -6.02200 1.000 65.05000 374 ASN B O 1
ATOM 698 N N . VAL B 1 43 ? -29.95400 -19.98000 -7.77000 1.000 59.18000 375 VAL B N 1
ATOM 699 C CA . VAL B 1 43 ? -29.87100 -18.80900 -8.63000 1.000 61.72000 375 VAL B CA 1
ATOM 700 C C . VAL B 1 43 ? -30.93600 -18.98800 -9.70200 1.000 65.05000 375 VAL B C 1
ATOM 701 O O . VAL B 1 43 ? -30.99400 -20.04900 -10.33700 1.000 68.16000 375 VAL B O 1
ATOM 705 N N . PRO B 1 44 ? -31.84000 -18.03200 -9.87400 1.000 67.90000 376 PRO B N 1
ATOM 706 C CA . PRO B 1 44 ? -32.92800 -18.23500 -10.82500 1.000 67.12000 376 PRO B CA 1
ATOM 707 C C . PRO B 1 44 ? -32.38600 -18.44200 -12.22500 1.000 69.71000 376 PRO B C 1
ATOM 708 O O . PRO B 1 44 ? -31.34700 -17.89700 -12.60500 1.000 72.54000 376 PRO B O 1
ATOM 712 N N . ASP B 1 45 ? -33.08900 -19.27500 -12.98500 1.000 65.97000 377 ASP B N 1
ATOM 713 C CA . ASP B 1 45 ? -32.74800 -19.40700 -14.38900 1.000 74.64000 377 ASP B CA 1
ATOM 714 C C . ASP B 1 45 ? -33.05800 -18.11300 -15.11800 1.000 72.85000 377 ASP B C 1
ATOM 715 O O . ASP B 1 45 ? -32.32700 -17.72000 -16.03500 1.000 72.27000 377 ASP B O 1
ATOM 720 N N . PHE B 1 46 ? -34.10900 -17.41800 -14.69100 1.000 66.98000 378 PHE B N 1
ATOM 721 C CA . PHE B 1 46 ? -34.47400 -16.12300 -15.24100 1.000 72.79000 378 PHE B CA 1
ATOM 722 C C . PHE B 1 46 ? -34.46900 -15.10800 -14.11100 1.000 70.95000 378 PHE B C 1
ATOM 723 O O . PHE B 1 46 ? -35.17500 -15.28000 -13.10800 1.000 68.45000 378 PHE B O 1
ATOM 731 N N . PHE B 1 47 ? -33.67700 -14.05300 -14.28100 1.000 60.36000 379 PHE B N 1
ATOM 732 C CA . PHE B 1 47 ? -33.55000 -12.98400 -13.31000 1.000 56.29000 379 PHE B CA 1
ATOM 733 C C . PHE B 1 47 ? -33.95300 -11.66400 -13.94200 1.000 58.14000 379 PHE B C 1
ATOM 734 O O . PHE B 1 47 ? -33.69700 -11.42100 -15.12500 1.000 57.64000 379 PHE B O 1
ATOM 742 N N . TYR B 1 48 ? -34.55100 -10.80200 -13.12400 1.000 54.71000 380 TYR B N 1
ATOM 743 C CA . TYR B 1 48 ? -35.04900 -9.50500 -13.55400 1.000 55.62000 380 TYR B CA 1
ATOM 744 C C . TYR B 1 48 ? -34.63000 -8.46100 -12.53600 1.000 49.97000 380 TYR B C 1
ATOM 745 O O . TYR B 1 48 ? -34.83800 -8.64500 -11.33400 1.000 54.99000 380 TYR B O 1
ATOM 754 N N . CYS B 1 49 ? -34.04500 -7.37100 -13.01300 1.000 49.08000 381 CYS B N 1
ATOM 755 C CA . CYS B 1 49 ? -33.50500 -6.36700 -12.11500 1.000 55.55000 381 CYS B CA 1
ATOM 756 C C . CYS B 1 49 ? -34.63100 -5.51300 -11.54200 1.000 59.63000 381 CYS B C 1
ATOM 757 O O . CYS B 1 49 ? -35.78400 -5.59400 -11.96700 1.000 57.55000 381 CYS B O 1
ATOM 760 N N . GLN B 1 50 ? -34.29200 -4.68500 -10.55100 1.000 66.63000 382 GLN B N 1
ATOM 761 C CA . GLN B 1 50 ? -35.32300 -3.85700 -9.93500 1.000 66.23000 382 GLN B CA 1
ATOM 762 C C . GLN B 1 50 ? -35.93300 -2.89300 -10.94400 1.000 62.78000 382 GLN B C 1
ATOM 763 O O . GLN B 1 50 ? -37.13400 -2.62000 -10.88700 1.000 73.49000 382 GLN B O 1
ATOM 769 N N . LYS B 1 51 ? -35.14600 -2.41400 -11.89500 1.000 59.58000 383 LYS B N 1
ATOM 770 C CA . LYS B 1 51 ? -35.61400 -1.43600 -12.87000 1.000 68.51000 383 LYS B CA 1
ATOM 771 C C . LYS B 1 51 ? -36.66000 -2.03300 -13.85000 1.000 62.42000 383 LYS B C 1
ATOM 772 O O . LYS B 1 51 ? -37.08500 -1.36700 -14.80400 1.000 66.10000 383 LYS B O 1
ATOM 778 N N . CYS B 1 52 ? -37.09600 -3.27200 -13.62200 1.000 63.06000 384 CYS B N 1
ATOM 779 C CA . CYS B 1 52 ? -38.08700 -3.92300 -14.47200 1.000 61.83000 384 CYS B CA 1
ATOM 780 C C . CYS B 1 52 ? -38.61000 -5.21900 -13.85100 1.000 69.94000 384 CYS B C 1
ATOM 781 O O . CYS B 1 52 ? -37.85400 -6.17500 -13.65200 1.000 74.38000 384 CYS B O 1
ATOM 784 N N . LYS B 1 53 ? -39.91500 -5.25300 -13.56100 1.000 70.51000 385 LYS B N 1
ATOM 785 C CA . LYS B 1 53 ? -40.56000 -6.32400 -12.78900 1.000 69.15000 385 LYS B CA 1
ATOM 786 C C . LYS B 1 53 ? -39.82300 -6.53200 -11.46400 1.000 63.21000 385 LYS B C 1
ATOM 787 O O . LYS B 1 53 ? -39.04600 -7.47900 -11.30700 1.000 64.63000 385 LYS B O 1
ATOM 793 N N . LEU C 1 3 ? -30.93300 -21.42100 -22.49200 1.000 86.83000 335 LEU C N 1
ATOM 794 C CA . LEU C 1 3 ? -30.92500 -19.96000 -22.52500 1.000 89.18000 335 LEU C CA 1
ATOM 795 C C . LEU C 1 3 ? -31.65300 -19.37000 -21.31300 1.000 91.91000 335 LEU C C 1
ATOM 796 O O . LEU C 1 3 ? -32.68100 -19.88700 -20.87000 1.000 91.53000 335 LEU C O 1
ATOM 801 N N . GLY C 1 4 ? -31.10800 -18.28100 -20.78000 1.000 90.38000 336 GLY C N 1
ATOM 802 C CA . GLY C 1 4 ? -31.68400 -17.62900 -19.62400 1.000 78.17000 336 GLY C CA 1
ATOM 803 C C . GLY C 1 4 ? -30.86100 -16.43200 -19.19900 1.000 71.81000 336 GLY C C 1
ATOM 804 O O . GLY C 1 4 ? -30.61000 -15.52800 -20.00300 1.000 77.05000 336 GLY C O 1
ATOM 805 N N . SER C 1 5 ? -30.42400 -16.41900 -17.94500 1.000 74.55000 337 SER C N 1
ATOM 806 C CA . SER C 1 5 ? -29.62100 -15.33200 -17.40200 1.000 71.95000 337 SER C CA 1
ATOM 807 C C . SER C 1 5 ? -28.22100 -15.85000 -17.10000 1.000 63.74000 337 SER C C 1
ATOM 808 O O . SER C 1 5 ? -28.06000 -16.74900 -16.26700 1.000 64.67000 337 SER C O 1
ATOM 811 N N . ASP C 1 6 ? -27.20900 -15.26400 -17.74200 1.000 50.84000 338 ASP C N 1
ATOM 812 C CA . ASP C 1 6 ? -25.87400 -15.79700 -17.53400 1.000 51.71000 338 ASP C CA 1
ATOM 813 C C . ASP C 1 6 ? -25.34000 -15.35100 -16.18100 1.000 52.06000 338 ASP C C 1
ATOM 814 O O . ASP C 1 6 ? -25.87000 -14.44700 -15.53000 1.000 53.66000 338 ASP C O 1
ATOM 819 N N . LEU C 1 7 ? -24.24800 -15.97600 -15.77800 1.000 43.73000 339 LEU C N 1
ATOM 820 C CA . LEU C 1 7 ? -23.65400 -15.70000 -14.48900 1.000 36.97000 339 LEU C CA 1
ATOM 821 C C . LEU C 1 7 ? -22.18800 -15.39900 -14.73100 1.000 33.64000 339 LEU C C 1
ATOM 822 O O . LEU C 1 7 ? -21.58400 -15.97100 -15.64100 1.000 35.03000 339 LEU C O 1
ATOM 827 N N . ILE C 1 8 ? -21.62300 -14.48100 -13.95200 1.000 39.52000 340 ILE C N 1
ATOM 828 C CA . ILE C 1 8 ? -20.18500 -14.24100 -13.95300 1.000 38.73000 340 ILE C CA 1
ATOM 829 C C . ILE C 1 8 ? -19.67700 -14.44600 -12.53400 1.000 41.81000 340 ILE C C 1
ATOM 830 O O . ILE C 1 8 ? -20.01700 -13.67000 -11.63000 1.000 39.04000 340 ILE C O 1
ATOM 835 N N . THR C 1 9 ? -18.82800 -15.46600 -12.34800 1.000 41.62000 341 THR C N 1
ATOM 836 C CA . THR C 1 9 ? -18.24500 -15.75100 -11.04400 1.000 40.86000 341 THR C CA 1
ATOM 837 C C . THR C 1 9 ? -16.74900 -16.00800 -11.07200 1.000 38.07000 341 THR C C 1
ATOM 838 O O . THR C 1 9 ? -16.11700 -15.92300 -10.01400 1.000 30.73000 341 THR C O 1
ATOM 842 N N . CYS C 1 10 ? -16.15000 -16.23500 -12.23400 1.000 39.19000 342 CYS C N 1
ATOM 843 C CA . CYS C 1 10 ? -14.75600 -16.63300 -12.28800 1.000 38.53000 342 CYS C CA 1
ATOM 844 C C . CYS C 1 10 ? -13.84600 -15.40500 -12.25400 1.000 41.30000 342 CYS C C 1
ATOM 845 O O . CYS C 1 10 ? -14.29300 -14.26000 -12.38500 1.000 36.45000 342 CYS C O 1
ATOM 848 N N . TYR C 1 11 ? -12.55300 -15.66400 -12.02600 1.000 44.75000 343 TYR C N 1
ATOM 849 C CA . TYR C 1 11 ? -11.55900 -14.59700 -11.99700 1.000 44.13000 343 TYR C CA 1
ATOM 850 C C . TYR C 1 11 ? -11.67300 -13.74300 -13.25600 1.000 43.25000 343 TYR C C 1
ATOM 851 O O . TYR C 1 11 ? -11.94900 -12.54100 -13.18800 1.000 34.32000 343 TYR C O 1
ATOM 860 N N . CYS C 1 12 ? -11.46000 -14.36000 -14.42100 1.000 46.30000 344 CYS C N 1
ATOM 861 C CA . CYS C 1 12 ? -11.85500 -13.74900 -15.68100 1.000 43.38000 344 CYS C CA 1
ATOM 862 C C . CYS C 1 12 ? -13.31800 -13.34900 -15.60000 1.000 51.19000 344 CYS C C 1
ATOM 863 O O . CYS C 1 12 ? -14.13300 -14.05500 -15.00400 1.000 58.14000 344 CYS C O 1
ATOM 866 N N . ARG C 1 13 ? -13.66600 -12.21900 -16.19100 1.000 44.44000 345 ARG C N 1
ATOM 867 C CA . ARG C 1 13 ? -15.06600 -11.81800 -16.12800 1.000 47.11000 345 ARG C CA 1
ATOM 868 C C . ARG C 1 13 ? -15.95300 -12.58900 -17.09400 1.000 49.51000 345 ARG C C 1
ATOM 869 O O . ARG C 1 13 ? -17.11000 -12.20000 -17.27800 1.000 55.84000 345 ARG C O 1
ATOM 877 N N . LYS C 1 14 ? -15.44600 -13.69200 -17.71900 1.000 49.41000 346 LYS C N 1
ATOM 878 C CA . LYS C 1 14 ? -16.28500 -14.33400 -18.72300 1.000 49.06000 346 LYS C CA 1
ATOM 879 C C . LYS C 1 14 ? -17.21400 -15.37600 -18.09200 1.000 43.13000 346 LYS C C 1
ATOM 880 O O . LYS C 1 14 ? -16.93100 -15.89300 -17.00300 1.000 41.92000 346 LYS C O 1
ATOM 886 N N . PRO C 1 15 ? -18.35900 -15.65500 -18.71700 1.000 41.32000 347 PRO C N 1
ATOM 887 C CA . PRO C 1 15 ? -19.32800 -16.59400 -18.14500 1.000 37.32000 347 PRO C CA 1
ATOM 888 C C . PRO C 1 15 ? -18.87500 -18.03200 -18.38100 1.000 41.02000 347 PRO C C 1
ATOM 889 O O . PRO C 1 15 ? -17.80400 -18.29200 -18.93200 1.000 43.62000 347 PRO C O 1
ATOM 893 N N . PHE C 1 16 ? -19.72200 -18.96900 -17.94900 1.000 44.70000 348 PHE C N 1
ATOM 894 C CA . PHE C 1 16 ? -19.53600 -20.39400 -18.20600 1.000 39.53000 348 PHE C CA 1
ATOM 895 C C . PHE C 1 16 ? -19.22500 -20.64600 -19.67700 1.000 37.51000 348 PHE C C 1
ATOM 896 O O . PHE C 1 16 ? -18.09300 -21.01000 -20.01400 1.000 33.24000 348 PHE C O 1
ATOM 904 N N . ALA C 1 17 ? -20.20900 -20.42900 -20.55600 1.000 39.33000 349 ALA C N 1
ATOM 905 C CA . ALA C 1 17 ? -20.02300 -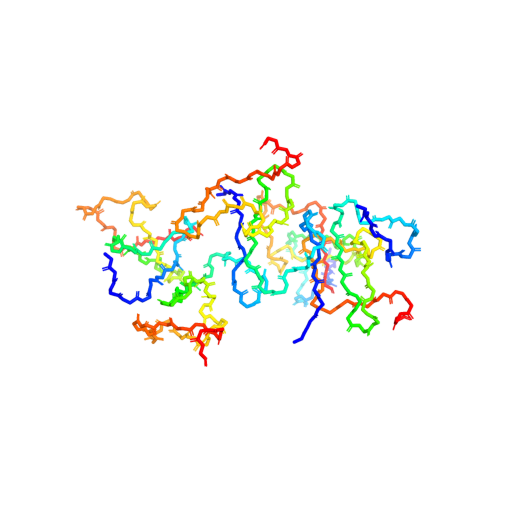20.58100 -22.00400 1.000 44.53000 349 ALA C CA 1
ATOM 906 C C . ALA C 1 17 ? -19.54200 -21.98600 -22.37100 1.000 44.68000 349 ALA C C 1
ATOM 907 O O . ALA C 1 17 ? -18.64100 -22.15600 -23.19500 1.000 46.79000 349 ALA C O 1
ATOM 909 N N . GLY C 1 18 ? -20.12800 -23.00300 -21.73900 1.000 38.21000 350 GLY C N 1
ATOM 910 C CA . GLY C 1 18 ? -19.77100 -24.37800 -22.02000 1.000 38.83000 350 GLY C CA 1
ATOM 911 C C . GLY C 1 18 ? -18.41500 -24.81600 -21.51000 1.000 34.55000 350 GLY C C 1
ATOM 912 O O . GLY C 1 18 ? -18.03300 -25.97600 -21.72500 1.000 42.07000 350 GLY C O 1
ATOM 913 N N . ARG C 1 19 ? -17.68300 -23.94600 -20.85700 1.000 38.11000 351 ARG C N 1
ATOM 914 C CA . ARG C 1 19 ? -16.34600 -24.25200 -20.37400 1.000 39.11000 351 ARG C CA 1
ATOM 915 C C . ARG C 1 19 ? -16.44300 -24.93400 -19.01700 1.000 40.70000 351 ARG C C 1
ATOM 916 O O . ARG C 1 19 ? -17.15200 -24.44000 -18.13800 1.000 36.72000 351 ARG C O 1
ATOM 924 N N . PRO C 1 20 ? -15.74200 -26.04500 -18.79700 1.000 39.56000 352 PRO C N 1
ATOM 925 C CA . PRO C 1 20 ? -15.86800 -26.75100 -17.51700 1.000 37.76000 352 PRO C CA 1
ATOM 926 C C . PRO C 1 20 ? -15.47200 -25.87000 -16.34000 1.000 37.29000 352 PRO C C 1
ATOM 927 O O . PRO C 1 20 ? -14.52700 -25.08100 -16.41800 1.000 36.09000 352 PRO C O 1
ATOM 931 N N . MET C 1 21 ? -16.22800 -25.99700 -15.24700 1.000 35.75000 353 MET C N 1
ATOM 932 C CA . MET C 1 21 ? -16.01000 -25.16500 -14.07400 1.000 36.46000 353 MET C CA 1
ATOM 933 C C . MET C 1 21 ? -16.05400 -26.01800 -12.81900 1.000 40.58000 353 MET C C 1
ATOM 934 O O . MET C 1 21 ? -16.82700 -26.97200 -12.72600 1.000 40.66000 353 MET C O 1
ATOM 939 N N . ILE C 1 22 ? -15.26100 -25.62900 -11.83200 1.000 34.51000 354 ILE C N 1
ATOM 940 C CA . ILE C 1 22 ? -15.19300 -26.34200 -10.56600 1.000 36.12000 354 ILE C CA 1
ATOM 941 C C . ILE C 1 22 ? -15.63100 -25.40900 -9.44300 1.000 41.46000 354 ILE C C 1
ATOM 942 O O . ILE C 1 22 ? -15.45000 -24.18900 -9.51100 1.000 40.36000 354 ILE C O 1
ATOM 947 N N . GLU C 1 23 ? -16.21400 -26.00100 -8.40000 1.000 39.19000 355 GLU C N 1
ATOM 948 C CA . GLU C 1 23 ? -16.73600 -25.26500 -7.26000 1.000 38.03000 355 GLU C CA 1
ATOM 949 C C . GLU C 1 23 ? -15.64600 -25.05600 -6.21600 1.000 37.51000 355 GLU C C 1
ATOM 950 O O . GLU C 1 23 ? -14.82300 -25.94000 -5.97600 1.000 36.76000 355 GLU C O 1
ATOM 956 N N . CYS C 1 24 ? -15.63100 -23.87300 -5.60700 1.000 43.86000 356 CYS C N 1
ATOM 957 C CA . CYS C 1 24 ? -14.80200 -23.62200 -4.43200 1.000 34.96000 356 CYS C CA 1
ATOM 958 C C . CYS C 1 24 ? -15.44400 -24.28700 -3.22800 1.000 35.22000 356 CYS C C 1
ATOM 959 O O . CYS C 1 24 ? -16.59400 -23.99000 -2.89400 1.000 42.09000 356 CYS C O 1
ATOM 962 N N . SER C 1 25 ? -14.71800 -25.18700 -2.57400 1.000 41.34000 357 SER C N 1
ATOM 963 C CA . SER C 1 25 ? -15.31100 -25.87500 -1.43300 1.000 46.42000 357 SER C CA 1
ATOM 964 C C . SER C 1 25 ? -15.58900 -24.96000 -0.24900 1.000 40.73000 357 SER C C 1
ATOM 965 O O . SER C 1 25 ? -16.28600 -25.37500 0.68200 1.000 43.18000 357 SER C O 1
ATOM 968 N N . LEU C 1 26 ? -15.08000 -23.73400 -0.25100 1.000 42.63000 358 LEU C N 1
ATOM 969 C CA . LEU C 1 26 ? -15.23500 -22.86600 0.90500 1.000 38.54000 358 LEU C CA 1
ATOM 970 C C . LEU C 1 26 ? -16.25100 -21.76300 0.65700 1.000 35.61000 358 LEU C C 1
ATOM 971 O O . LEU C 1 26 ? -17.22500 -21.64700 1.40500 1.000 45.14000 358 LEU C O 1
ATOM 976 N N . CYS C 1 27 ? -16.07800 -20.97300 -0.40900 1.000 36.48000 359 CYS C N 1
ATOM 977 C CA . CYS C 1 27 ? -16.97700 -19.85700 -0.68300 1.000 35.32000 359 CYS C CA 1
ATOM 978 C C . CYS C 1 27 ? -18.10400 -20.21300 -1.64800 1.000 34.50000 359 CYS C C 1
ATOM 979 O O . CYS C 1 27 ? -19.06300 -19.44200 -1.76400 1.000 41.19000 359 CYS C O 1
ATOM 982 N N . GLY C 1 28 ? -17.99300 -21.32100 -2.38600 1.000 33.34000 360 GLY C N 1
ATOM 983 C CA . GLY C 1 28 ? -19.01800 -21.71700 -3.33200 1.000 38.69000 360 GLY C CA 1
ATOM 984 C C . GLY C 1 28 ? -18.91000 -21.18700 -4.74900 1.000 47.88000 360 GLY C C 1
ATOM 985 O O . GLY C 1 28 ? -19.73700 -21.57000 -5.59000 1.000 49.79000 360 GLY C O 1
ATOM 986 N N . THR C 1 29 ? -17.94600 -20.31800 -5.04900 1.000 42.10000 361 THR C N 1
ATOM 987 C CA . THR C 1 29 ? -17.87000 -19.72300 -6.37900 1.000 38.27000 361 THR C CA 1
ATOM 988 C C . THR C 1 29 ? -17.39800 -20.75300 -7.40500 1.000 36.70000 361 THR C C 1
ATOM 989 O O . THR C 1 29 ? -16.74300 -21.74100 -7.06800 1.000 41.97000 361 THR C O 1
ATOM 993 N N . TRP C 1 30 ? -17.80300 -20.55100 -8.65600 1.000 38.57000 362 TRP C N 1
ATOM 994 C CA . TRP C 1 30 ? -17.46500 -21.43600 -9.76600 1.000 40.95000 362 TRP C CA 1
ATOM 995 C C . TRP C 1 30 ? -16.32500 -20.82900 -10.57300 1.000 35.21000 362 TRP C C 1
ATOM 996 O O . TRP C 1 30 ? -16.43600 -19.69600 -11.04600 1.000 39.77000 362 TRP C O 1
ATOM 1007 N N . ILE C 1 31 ? -15.24300 -21.58000 -10.74100 1.000 31.25000 363 ILE C N 1
ATOM 1008 C CA . ILE C 1 31 ? -14.05400 -21.11500 -11.44200 1.000 35.22000 363 ILE C CA 1
ATOM 1009 C C . ILE C 1 31 ? -13.85400 -21.95300 -12.69800 1.000 43.75000 363 ILE C C 1
ATOM 1010 O O . ILE C 1 31 ? -13.91000 -23.18900 -12.63800 1.000 44.10000 363 ILE C O 1
ATOM 1015 N N . HIS C 1 32 ? -13.62100 -21.27900 -13.83100 1.000 39.60000 364 HIS C N 1
ATOM 1016 C CA . HIS C 1 32 ? -13.13900 -21.94300 -15.03900 1.000 32.75000 364 HIS C CA 1
ATOM 1017 C C . HIS C 1 32 ? -11.94300 -22.84400 -14.70800 1.000 39.72000 364 HIS C C 1
ATOM 1018 O O . HIS C 1 32 ? -11.00800 -22.42100 -14.02600 1.000 43.09000 364 HIS C O 1
ATOM 1025 N N . LEU C 1 33 ? -11.97900 -24.10600 -15.16000 1.000 39.07000 365 LEU C N 1
ATOM 1026 C CA . LEU C 1 33 ? -10.86400 -25.01100 -14.86600 1.000 36.92000 365 LEU C CA 1
ATOM 1027 C C . LEU C 1 33 ? -9.56000 -24.51400 -15.47800 1.000 36.83000 365 LEU C C 1
ATOM 1028 O O . LEU C 1 33 ? -8.49400 -24.58400 -14.84700 1.000 37.75000 365 LEU C O 1
ATOM 1033 N N . SER C 1 34 ? -9.62400 -24.01500 -16.71200 1.000 37.31000 366 SER C N 1
ATOM 1034 C CA . SER C 1 34 ? -8.44200 -23.43100 -17.32200 1.000 40.67000 366 SER C CA 1
ATOM 1035 C C . SER C 1 34 ? -7.91600 -22.28900 -16.47000 1.000 43.76000 366 SER C C 1
ATOM 1036 O O . SER C 1 34 ? -6.70300 -22.16100 -16.26500 1.000 42.70000 366 SER C O 1
ATOM 1039 N N . CYS C 1 35 ? -8.82300 -21.45300 -15.95900 1.000 42.73000 367 CYS C N 1
ATOM 1040 C CA . CYS C 1 35 ? -8.42500 -20.34900 -15.09400 1.000 39.26000 367 CYS C CA 1
ATOM 1041 C C . CYS C 1 35 ? -7.80400 -20.85000 -13.79700 1.000 38.16000 367 CYS C C 1
ATOM 1042 O O . CYS C 1 35 ? -6.88600 -20.22500 -13.25600 1.000 46.29000 367 CYS C O 1
ATOM 1045 N N . ALA C 1 36 ? -8.29600 -21.96600 -13.27800 1.000 39.01000 368 ALA C N 1
ATOM 1046 C CA . ALA C 1 36 ? -7.76300 -22.55900 -12.05800 1.000 40.39000 368 ALA C CA 1
ATOM 1047 C C . ALA C 1 36 ? -6.49200 -23.36500 -12.28700 1.000 37.82000 368 ALA C C 1
ATOM 1048 O O . ALA C 1 36 ? -5.92500 -23.87500 -11.31200 1.000 32.50000 368 ALA C O 1
ATOM 1050 N N . LYS C 1 37 ? -6.04700 -23.50200 -13.53800 1.000 39.42000 369 LYS C N 1
ATOM 1051 C CA . LYS C 1 37 ? -4.85600 -24.28600 -13.87100 1.000 41.70000 369 LYS C CA 1
ATOM 1052 C C . LYS C 1 37 ? -5.06500 -25.74800 -13.48000 1.000 42.91000 369 LYS C C 1
ATOM 1053 O O . LYS C 1 37 ? -4.20500 -26.38200 -12.86000 1.000 35.72000 369 LYS C O 1
ATOM 1059 N N . ILE C 1 38 ? -6.22900 -26.28000 -13.84800 1.000 44.60000 370 ILE C N 1
ATOM 1060 C CA . ILE C 1 38 ? -6.60200 -27.66000 -13.57300 1.000 47.51000 370 ILE C CA 1
ATOM 1061 C C . ILE C 1 38 ? -6.77300 -28.37600 -14.89800 1.000 45.88000 370 ILE C C 1
ATOM 1062 O O . ILE C 1 38 ? -7.48900 -27.88800 -15.78300 1.000 43.63000 370 ILE C O 1
ATOM 1067 N N . LYS C 1 39 ? -6.12400 -29.52900 -15.03200 1.000 53.60000 371 LYS C N 1
ATOM 1068 C CA . LYS C 1 39 ? -6.25900 -30.32900 -16.23600 1.000 51.94000 371 LYS C CA 1
ATOM 1069 C C . LYS C 1 39 ? -7.40100 -31.33100 -16.06800 1.000 52.40000 371 LYS C C 1
ATOM 1070 O O . LYS C 1 39 ? -7.68400 -31.79900 -14.96300 1.000 52.98000 371 LYS C O 1
ATOM 1076 N N . LYS C 1 40 ? -8.08300 -31.62700 -17.18100 1.000 54.51000 372 LYS C N 1
ATOM 1077 C CA . LYS C 1 40 ? -9.22300 -32.54400 -17.14800 1.000 65.87000 372 LYS C CA 1
ATOM 1078 C C . LYS C 1 40 ? -8.83000 -33.92100 -16.61800 1.000 64.09000 372 LYS C C 1
ATOM 1079 O O . LYS C 1 40 ? -9.63800 -34.59800 -15.96800 1.000 60.68000 372 LYS C O 1
ATOM 1085 N N . THR C 1 41 ? -7.59800 -34.34900 -16.89000 1.000 61.16000 373 THR C N 1
ATOM 1086 C CA . THR C 1 41 ? -7.09700 -35.63700 -16.43400 1.000 64.44000 373 THR C CA 1
ATOM 1087 C C . THR C 1 41 ? -6.74000 -35.65100 -14.95000 1.000 67.03000 373 THR C C 1
ATOM 1088 O O . THR C 1 41 ? -6.62600 -36.73400 -14.36500 1.000 82.73000 373 THR C O 1
ATOM 1092 N N . ASN C 1 42 ? -6.55000 -34.48900 -14.32900 1.000 59.89000 374 ASN C N 1
ATOM 1093 C CA . ASN C 1 42 ? -6.23000 -34.41200 -12.90500 1.000 66.30000 374 ASN C CA 1
ATOM 1094 C C . ASN C 1 42 ? -7.05800 -33.29400 -12.28100 1.000 58.09000 374 ASN C C 1
ATOM 1095 O O . ASN C 1 42 ? -6.73500 -32.11500 -12.45000 1.000 63.80000 374 ASN C O 1
ATOM 1100 N N . VAL C 1 43 ? -8.09300 -33.66000 -11.52500 1.000 49.65000 375 VAL C N 1
ATOM 1101 C CA . VAL C 1 43 ? -9.00600 -32.69700 -10.92300 1.000 47.02000 375 VAL C CA 1
ATOM 1102 C C . VAL C 1 43 ? -9.03400 -32.93800 -9.42400 1.000 45.20000 375 VAL C C 1
ATOM 1103 O O . VAL C 1 43 ? -9.29700 -34.05500 -8.97600 1.000 62.89000 375 VAL C O 1
ATOM 1107 N N . PRO C 1 44 ? -8.76100 -31.92100 -8.59600 1.000 34.44000 376 PRO C N 1
ATOM 1108 C CA . PRO C 1 44 ? -8.76300 -32.12900 -7.14300 1.000 46.17000 376 PRO C CA 1
ATOM 1109 C C . PRO C 1 44 ? -10.14100 -32.51000 -6.63000 1.000 49.72000 376 PRO C C 1
ATOM 1110 O O . PRO C 1 44 ? -11.16800 -32.06900 -7.14800 1.000 51.16000 376 PRO C O 1
ATOM 1114 N N . ASP C 1 45 ? -10.15800 -33.33500 -5.58500 1.000 56.09000 377 ASP C N 1
ATOM 1115 C CA . ASP C 1 45 ? -11.43000 -33.63500 -4.94100 1.000 50.57000 377 ASP C CA 1
ATOM 1116 C C . ASP C 1 45 ? -11.96600 -32.40100 -4.23500 1.000 48.26000 377 ASP C C 1
ATOM 1117 O O . ASP C 1 45 ? -13.17500 -32.14700 -4.24600 1.000 48.64000 377 ASP C O 1
ATOM 1122 N N . PHE C 1 46 ? -11.07300 -31.60000 -3.65600 1.000 50.35000 378 PHE C N 1
ATOM 1123 C CA . PHE C 1 46 ? -11.41900 -30.35300 -2.98800 1.000 44.59000 378 PHE C CA 1
ATOM 1124 C C . PHE C 1 46 ? -10.64500 -29.21800 -3.63900 1.000 36.53000 378 PHE C C 1
ATOM 1125 O O . PHE C 1 46 ? -9.41800 -29.28800 -3.75700 1.000 36.31000 378 PHE C O 1
ATOM 1133 N N . PHE C 1 47 ? -11.36300 -28.18900 -4.07600 1.000 37.43000 379 PHE C N 1
ATOM 1134 C CA . PHE C 1 47 ? -10.76600 -27.03600 -4.72400 1.000 40.53000 379 PHE C CA 1
ATOM 1135 C C . PHE C 1 47 ? -11.08300 -25.77800 -3.93500 1.000 36.20000 379 PHE C C 1
ATOM 1136 O O . PHE C 1 47 ? -12.19200 -25.62900 -3.40600 1.000 36.66000 379 PHE C O 1
ATOM 1144 N N . TYR C 1 48 ? -10.12100 -24.85600 -3.90400 1.000 33.16000 380 TYR C N 1
ATOM 1145 C CA . TYR C 1 48 ? -10.25700 -23.61100 -3.16600 1.000 40.30000 380 TYR C CA 1
ATOM 1146 C C . TYR C 1 48 ? -9.75800 -22.46500 -4.02700 1.000 41.60000 380 TYR C C 1
ATOM 1147 O O . TYR C 1 48 ? -8.65000 -22.53700 -4.57100 1.000 42.42000 380 TYR C O 1
ATOM 1156 N N . CYS C 1 49 ? -10.57200 -21.41500 -4.14700 1.000 40.06000 381 CYS C N 1
ATOM 1157 C CA . CYS C 1 49 ? -10.22300 -20.31800 -5.03100 1.000 40.70000 381 CYS C CA 1
ATOM 1158 C C . CYS C 1 49 ? -9.18300 -19.42000 -4.36700 1.000 40.15000 381 CYS C C 1
ATOM 1159 O O . CYS C 1 49 ? -8.89900 -19.53600 -3.17200 1.000 39.92000 381 CYS C O 1
ATOM 1162 N N . GLN C 1 50 ? -8.59000 -18.53500 -5.17600 1.000 44.43000 382 GLN C N 1
ATOM 1163 C CA . GLN C 1 50 ? -7.57000 -17.61000 -4.68300 1.000 42.44000 382 GLN C CA 1
ATOM 1164 C C . GLN C 1 50 ? -8.02100 -16.93800 -3.39400 1.000 40.09000 382 GLN C C 1
ATOM 1165 O O . GLN C 1 50 ? -7.27800 -16.88400 -2.40600 1.000 41.27000 382 GLN C O 1
ATOM 1171 N N . LYS C 1 51 ? -9.26100 -16.44400 -3.38400 1.000 31.99000 383 LYS C N 1
ATOM 1172 C CA . LYS C 1 51 ? -9.75900 -15.66000 -2.26100 1.000 35.85000 383 LYS C CA 1
ATOM 1173 C C . LYS C 1 51 ? -9.86400 -16.48800 -0.98800 1.000 38.87000 383 LYS C C 1
ATOM 1174 O O . LYS C 1 51 ? -9.79500 -15.93800 0.11500 1.000 42.83000 383 LYS C O 1
ATOM 1180 N N . CYS C 1 52 ? -10.04300 -17.79900 -1.10700 1.000 40.51000 384 CYS C N 1
ATOM 1181 C CA . CYS C 1 52 ? -10.18300 -18.64700 0.06800 1.000 43.74000 384 CYS C CA 1
ATOM 1182 C C . CYS C 1 52 ? -8.86200 -19.26800 0.52400 1.000 45.09000 384 CYS C C 1
ATOM 1183 O O . CYS C 1 52 ? -8.86500 -20.38100 1.07100 1.000 46.13000 384 CYS C O 1
ATOM 1186 N N . LYS C 1 53 ? -7.73900 -18.57100 0.34100 1.000 45.93000 385 LYS C N 1
ATOM 1187 C CA . LYS C 1 53 ? -6.44700 -19.05500 0.83800 1.000 53.07000 385 LYS C CA 1
ATOM 1188 C C . LYS C 1 53 ? -5.65900 -17.96100 1.55800 1.000 48.79000 385 LYS C C 1
ATOM 1189 O O . LYS C 1 53 ? -4.43000 -18.04500 1.66700 1.000 53.01000 385 LYS C O 1
ATOM 1195 N N . GLY D 1 1 ? -24.41600 -36.83400 -4.50400 1.000 56.09000 333 GLY D N 1
ATOM 1196 C CA . GLY D 1 1 ? -23.32500 -35.99700 -4.98100 1.000 69.94000 333 GLY D CA 1
ATOM 1197 C C . GLY D 1 1 ? -21.95600 -36.35900 -4.42400 1.000 74.51000 333 GLY D C 1
ATOM 1198 O O . GLY D 1 1 ? -21.83800 -37.28300 -3.61300 1.000 80.07000 333 GLY D O 1
ATOM 1199 N N . PRO D 1 2 ? -20.92000 -35.63900 -4.85100 1.000 68.75000 334 PRO D N 1
ATOM 1200 C CA . PRO D 1 2 ? -19.56900 -35.91500 -4.35800 1.000 64.80000 334 PRO D CA 1
ATOM 1201 C C . PRO D 1 2 ? -19.33100 -35.27600 -2.99800 1.000 63.71000 334 PRO D C 1
ATOM 1202 O O . PRO D 1 2 ? -20.02300 -34.34200 -2.58500 1.000 61.49000 334 PRO D O 1
ATOM 1206 N N . LEU D 1 3 ? -18.30900 -35.79200 -2.31000 1.000 63.12000 335 LEU D N 1
ATOM 1207 C CA . LEU D 1 3 ? -17.89300 -35.19900 -1.04300 1.000 64.16000 335 LEU D CA 1
ATOM 1208 C C . LEU D 1 3 ? -17.33100 -33.79400 -1.24100 1.000 64.88000 335 LEU D C 1
ATOM 1209 O O . LEU D 1 3 ? -17.70600 -32.85400 -0.52300 1.000 58.45000 335 LEU D O 1
ATOM 1214 N N . GLY D 1 4 ? -16.43900 -33.63200 -2.22200 1.000 63.22000 336 GLY D N 1
ATOM 1215 C CA . GLY D 1 4 ? -15.67600 -32.40700 -2.34400 1.000 57.45000 336 GLY D CA 1
ATOM 1216 C C . GLY D 1 4 ? -16.28900 -31.31600 -3.19900 1.000 54.09000 336 GLY D C 1
ATOM 1217 O O . GLY D 1 4 ? -17.41500 -30.86900 -2.95700 1.000 55.01000 336 GLY D O 1
ATOM 1218 N N . SER D 1 5 ? -15.53900 -30.87400 -4.20200 1.000 45.87000 337 SER D N 1
ATOM 1219 C CA . SER D 1 5 ? -15.93000 -29.78600 -5.08600 1.000 40.75000 337 SER D CA 1
ATOM 1220 C C . SER D 1 5 ? -16.63800 -30.35600 -6.30500 1.000 40.84000 337 SER D C 1
ATOM 1221 O O . SER D 1 5 ? -16.09600 -31.23200 -6.98700 1.000 41.51000 337 SER D O 1
ATOM 1224 N N . ASP D 1 6 ? -17.85700 -29.89400 -6.55500 1.000 39.27000 338 ASP D N 1
ATOM 1225 C CA . ASP D 1 6 ? -18.60400 -30.43900 -7.67000 1.000 47.94000 338 ASP D CA 1
ATOM 1226 C C . ASP D 1 6 ? -18.13500 -29.76900 -8.96500 1.000 44.10000 338 ASP D C 1
ATOM 1227 O O . ASP D 1 6 ? -17.34800 -28.81900 -8.95100 1.000 41.71000 338 ASP D O 1
ATOM 1232 N N . LEU D 1 7 ? -18.60700 -30.28500 -10.10000 1.000 45.90000 339 LEU D N 1
ATOM 1233 C CA . LEU D 1 7 ? -18.20000 -29.79800 -11.41400 1.000 44.49000 339 LEU D CA 1
ATOM 1234 C C . LEU D 1 7 ? -19.41100 -29.44100 -12.25400 1.000 42.89000 339 LEU D C 1
ATOM 1235 O O . LEU D 1 7 ? -20.45500 -30.08300 -12.16400 1.000 46.95000 339 LEU D O 1
ATOM 1240 N N . ILE D 1 8 ? -19.24000 -28.44400 -13.11500 1.000 38.26000 340 ILE D N 1
ATOM 1241 C CA . ILE D 1 8 ? -20.23500 -28.08100 -14.11400 1.000 40.53000 340 ILE D CA 1
ATOM 1242 C C . ILE D 1 8 ? -19.61900 -28.28400 -15.48600 1.000 43.81000 340 ILE D C 1
ATOM 1243 O O . ILE D 1 8 ? -18.61700 -27.63700 -15.83000 1.000 45.57000 340 ILE D O 1
ATOM 1248 N N . THR D 1 9 ? -20.21700 -29.19300 -16.26200 1.000 43.34000 341 THR D N 1
ATOM 1249 C CA . THR D 1 9 ? -19.80700 -29.44900 -17.62600 1.000 38.97000 341 THR D CA 1
ATOM 1250 C C . THR D 1 9 ? -20.96700 -29.52600 -18.60400 1.000 45.42000 341 THR D C 1
ATOM 1251 O O . THR D 1 9 ? -20.72200 -29.41400 -19.81000 1.000 53.78000 341 THR D O 1
ATOM 1255 N N . CYS D 1 10 ? -22.21400 -29.67000 -18.14200 1.000 41.65000 342 CYS D N 1
ATOM 1256 C CA . CYS D 1 10 ? -23.30900 -29.79900 -19.09300 1.000 41.89000 342 CYS D CA 1
ATOM 1257 C C . CYS D 1 10 ? -23.85900 -28.42700 -19.45500 1.000 48.32000 342 CYS D C 1
ATOM 1258 O O . CYS D 1 10 ? -23.69600 -27.44200 -18.72800 1.000 44.61000 342 CYS D O 1
ATOM 1261 N N . TYR D 1 11 ? -24.54900 -28.38800 -20.59300 1.000 52.74000 343 TYR D N 1
ATOM 1262 C CA . TYR D 1 11 ? -25.06300 -27.14300 -21.13800 1.000 52.38000 343 TYR D CA 1
ATOM 1263 C C . TYR D 1 11 ? -26.16200 -26.53600 -20.27400 1.000 50.92000 343 TYR D C 1
ATOM 1264 O O . TYR D 1 11 ? -26.47000 -25.34700 -20.43000 1.000 46.29000 343 TYR D O 1
ATOM 1273 N N . CYS D 1 12 ? -26.75500 -27.30700 -19.36300 1.000 44.81000 344 CYS D N 1
ATOM 1274 C CA . CYS D 1 12 ? -27.82400 -26.77700 -18.53100 1.000 44.11000 344 CYS D CA 1
ATOM 1275 C C . CYS D 1 12 ? -27.30900 -25.92000 -17.37800 1.000 47.57000 344 CYS D C 1
ATOM 1276 O O . CYS D 1 12 ? -28.09300 -25.59700 -16.47900 1.000 51.07000 344 CYS D O 1
ATOM 1279 N N . ARG D 1 13 ? -26.02200 -25.55800 -17.37900 1.000 49.39000 345 ARG D N 1
ATOM 1280 C CA . ARG D 1 13 ? -25.40900 -24.72900 -16.33900 1.000 45.47000 345 ARG D CA 1
ATOM 1281 C C . ARG D 1 13 ? -25.46300 -25.38300 -14.96000 1.000 49.34000 345 ARG D C 1
ATOM 1282 O O . ARG D 1 13 ? -25.27900 -24.70700 -13.94400 1.000 50.85000 345 ARG D O 1
ATOM 1290 N N . LYS D 1 14 ? -25.70400 -26.69100 -14.88300 1.000 46.43000 346 LYS D N 1
ATOM 1291 C CA . LYS D 1 14 ? -25.88400 -27.26000 -13.55900 1.000 49.34000 346 LYS D CA 1
ATOM 1292 C C . LYS D 1 14 ? -24.86800 -28.36600 -13.28900 1.000 50.22000 346 LYS D C 1
ATOM 1293 O O . LYS D 1 14 ? -24.39700 -29.03000 -14.22000 1.000 57.47000 346 LYS D O 1
ATOM 1299 N N . PRO D 1 15 ? -24.50500 -28.58000 -12.02700 1.000 42.85000 347 PRO D N 1
ATOM 1300 C CA . PRO D 1 15 ? -23.37800 -29.46000 -11.71300 1.000 42.39000 347 PRO D CA 1
ATOM 1301 C C . PRO D 1 15 ? -23.72800 -30.94200 -11.79100 1.000 48.62000 347 PRO D C 1
ATOM 1302 O O . PRO D 1 15 ? -24.88800 -31.34500 -11.91000 1.000 51.82000 347 PRO D O 1
ATOM 1306 N N . PHE D 1 16 ? -22.66900 -31.75500 -11.73000 1.000 43.31000 348 PHE D N 1
ATOM 1307 C CA . PHE D 1 16 ? -22.81200 -33.20500 -11.66900 1.000 45.06000 348 PHE D CA 1
ATOM 1308 C C . PHE D 1 16 ? -23.81000 -33.62000 -10.59000 1.000 42.29000 348 PHE D C 1
ATOM 1309 O O . PHE D 1 16 ? -24.86700 -34.18100 -10.89300 1.000 43.89000 348 PHE D O 1
ATOM 1317 N N . ALA D 1 17 ? -23.49200 -33.33800 -9.32500 1.000 41.73000 349 ALA D N 1
ATOM 1318 C CA . ALA D 1 17 ? -24.42000 -33.54600 -8.21200 1.000 46.60000 349 ALA D CA 1
ATOM 1319 C C . ALA D 1 17 ? -24.94300 -34.97900 -8.17100 1.000 42.25000 349 ALA D C 1
ATOM 1320 O O . ALA D 1 17 ? -26.13500 -35.22200 -7.97300 1.000 47.60000 349 ALA D O 1
ATOM 1322 N N . GLY D 1 18 ? -24.04600 -35.93600 -8.39900 1.000 38.26000 350 GLY D N 1
ATOM 1323 C CA . GLY D 1 18 ? -24.37700 -37.34500 -8.34400 1.000 43.98000 350 GLY D CA 1
ATOM 1324 C C . GLY D 1 18 ? -25.22900 -37.85900 -9.48100 1.000 39.00000 350 GLY D C 1
ATOM 1325 O O . GLY D 1 18 ? -25.55300 -39.05300 -9.49800 1.000 48.39000 350 GLY D O 1
ATOM 1326 N N . ARG D 1 19 ? -25.58300 -37.00800 -10.43500 1.000 35.15000 351 ARG D N 1
ATOM 1327 C CA . ARG D 1 19 ? -26.46800 -37.31700 -11.54600 1.000 32.76000 351 ARG D CA 1
ATOM 1328 C C . ARG D 1 19 ? -25.68900 -37.98500 -12.67900 1.000 37.95000 351 ARG D C 1
ATOM 1329 O O . ARG D 1 19 ? -24.60400 -37.52300 -13.04500 1.000 46.57000 351 ARG D O 1
ATOM 1337 N N . PRO D 1 20 ? -26.21600 -39.06400 -13.25400 1.000 38.79000 352 PRO D N 1
ATOM 1338 C CA . PRO D 1 20 ? -25.48900 -39.76500 -14.32000 1.000 36.82000 352 PRO D CA 1
ATOM 1339 C C . PRO D 1 20 ? -25.22400 -38.87400 -15.52800 1.000 37.71000 352 PRO D C 1
ATOM 1340 O O . PRO D 1 20 ? -26.07900 -38.09500 -15.95700 1.000 41.52000 352 PRO D O 1
ATOM 1344 N N . MET D 1 21 ? -24.02100 -39.00000 -16.07900 1.000 36.95000 353 MET D N 1
ATOM 1345 C CA . MET D 1 21 ? -23.60100 -38.18900 -17.20900 1.000 42.60000 353 MET D CA 1
ATOM 1346 C C . MET D 1 21 ? -22.88900 -39.05600 -18.23700 1.000 47.19000 353 MET D C 1
ATOM 1347 O O . MET D 1 21 ? -22.19600 -40.01600 -17.89700 1.000 48.63000 353 MET D O 1
ATOM 1352 N N . ILE D 1 22 ? -23.04800 -38.68600 -19.49700 1.000 47.20000 354 ILE D N 1
ATOM 1353 C CA . ILE D 1 22 ? -22.42800 -39.38300 -20.61400 1.000 49.96000 354 ILE D CA 1
ATOM 1354 C C . ILE D 1 22 ? -21.51200 -38.41200 -21.34700 1.000 51.87000 354 ILE D C 1
ATOM 1355 O O . ILE D 1 22 ? -21.77100 -37.20600 -21.39900 1.000 45.07000 354 ILE D O 1
ATOM 1360 N N . GLU D 1 23 ? -20.42000 -38.93100 -21.89900 1.000 54.72000 355 GLU D N 1
ATOM 1361 C CA . GLU D 1 23 ? -19.48800 -38.08000 -22.62000 1.000 57.89000 355 GLU D CA 1
ATOM 1362 C C . GLU D 1 23 ? -19.85700 -38.01200 -24.09600 1.000 59.68000 355 GLU D C 1
ATOM 1363 O O . GLU D 1 23 ? -20.33200 -38.99100 -24.68100 1.000 57.89000 355 GLU D O 1
ATOM 1369 N N . CYS D 1 24 ? -19.65100 -36.83600 -24.68200 1.000 66.45000 356 CYS D N 1
ATOM 1370 C CA . CYS D 1 24 ? -19.72700 -36.66400 -26.12500 1.000 66.13000 356 CYS D CA 1
ATOM 1371 C C . CYS D 1 24 ? -18.52800 -37.35400 -26.75600 1.000 66.08000 356 CYS D C 1
ATOM 1372 O O . CYS D 1 24 ? -17.38200 -37.07100 -26.39300 1.000 70.03000 356 CYS D O 1
ATOM 1375 N N . SER D 1 25 ? -18.78600 -38.28400 -27.67600 1.000 65.44000 357 SER D N 1
ATOM 1376 C CA . SER D 1 25 ? -17.68500 -39.02600 -28.27800 1.000 69.65000 357 SER D CA 1
ATOM 1377 C C . SER D 1 25 ? -16.75300 -38.12400 -29.07900 1.000 77.36000 357 SER D C 1
ATOM 1378 O O . SER D 1 25 ? -15.58800 -38.48100 -29.28200 1.000 81.38000 357 SER D O 1
ATOM 1381 N N . LEU D 1 26 ? -17.23200 -36.96200 -29.52600 1.000 75.12000 358 LEU D N 1
ATOM 1382 C CA . LEU D 1 26 ? -16.40500 -35.96700 -30.20100 1.000 64.77000 358 LEU D CA 1
ATOM 1383 C C . LEU D 1 26 ? -15.90100 -34.88200 -29.25400 1.000 72.21000 358 LEU D C 1
ATOM 1384 O O . LEU D 1 26 ? -14.69200 -34.64800 -29.17100 1.000 69.10000 358 LEU D O 1
ATOM 1389 N N . CYS D 1 27 ? -16.81100 -34.23200 -28.51500 1.000 75.13000 359 CYS D N 1
ATOM 1390 C CA . CYS D 1 27 ? -16.44600 -33.04500 -27.74400 1.000 64.92000 359 CYS D CA 1
ATOM 1391 C C . CYS D 1 27 ? -15.63900 -33.38000 -26.50400 1.000 60.04000 359 CYS D C 1
ATOM 1392 O O . CYS D 1 27 ? -14.84300 -32.55500 -26.04300 1.000 61.40000 359 CYS D O 1
ATOM 1395 N N . GLY D 1 28 ? -15.82200 -34.57900 -25.95700 1.000 68.28000 360 GLY D N 1
ATOM 1396 C CA . GLY D 1 28 ? -15.29300 -34.89700 -24.65300 1.000 66.73000 360 GLY D CA 1
ATOM 1397 C C . GLY D 1 28 ? -16.17100 -34.39600 -23.52400 1.000 64.77000 360 GLY D C 1
ATOM 1398 O O . GLY D 1 28 ? -15.93400 -34.75800 -22.36500 1.000 60.50000 360 GLY D O 1
ATOM 1399 N N . THR D 1 29 ? -17.19700 -33.60300 -23.83900 1.000 64.07000 361 THR D N 1
ATOM 1400 C CA . THR D 1 29 ? -18.03100 -32.93800 -22.84900 1.000 59.27000 361 THR D CA 1
ATOM 1401 C C . THR D 1 29 ? -18.96200 -33.92800 -22.16300 1.000 61.18000 361 THR D C 1
ATOM 1402 O O . THR D 1 29 ? -19.44000 -34.88500 -22.77400 1.000 68.22000 361 THR D O 1
ATOM 1406 N N . TRP D 1 30 ? -19.24300 -33.67100 -20.88600 1.000 55.37000 362 TRP D N 1
ATOM 1407 C CA . TRP D 1 30 ? -20.10900 -34.52400 -20.08200 1.000 50.15000 362 TRP D CA 1
ATOM 1408 C C . TRP D 1 30 ? -21.48700 -33.88900 -19.98800 1.000 46.57000 362 TRP D C 1
ATOM 1409 O O . TRP D 1 30 ? -21.61200 -32.74700 -19.54600 1.000 47.87000 362 TRP D O 1
ATOM 1420 N N . ILE D 1 31 ? -22.51000 -34.63000 -20.40600 1.000 49.24000 363 ILE D N 1
ATOM 1421 C CA . ILE D 1 31 ? -23.89500 -34.17100 -20.43900 1.000 42.16000 363 ILE D CA 1
ATOM 1422 C C . ILE D 1 31 ? -24.71000 -35.02800 -19.47900 1.000 44.32000 363 ILE D C 1
ATOM 1423 O O . ILE D 1 31 ? -24.60600 -36.26000 -19.50500 1.000 48.18000 363 ILE D O 1
ATOM 1428 N N . HIS D 1 32 ? -25.51400 -34.38400 -18.63400 1.000 41.50000 364 HIS D N 1
ATOM 1429 C CA . HIS D 1 32 ? -26.51000 -35.11200 -17.85200 1.000 41.11000 364 HIS D CA 1
ATOM 1430 C C . HIS D 1 32 ? -27.31900 -36.02500 -18.75800 1.000 50.00000 364 HIS D C 1
ATOM 1431 O O . HIS D 1 32 ? -27.75900 -35.60700 -19.82900 1.000 58.58000 364 HIS D O 1
ATOM 1438 N N . LEU D 1 33 ? -27.49900 -37.28400 -18.34200 1.000 48.05000 365 LEU D N 1
ATOM 1439 C CA . LEU D 1 33 ? -28.31100 -38.18700 -19.15400 1.000 50.27000 365 LEU D CA 1
ATOM 1440 C C . LEU D 1 33 ? -29.72500 -37.64800 -19.30100 1.000 51.62000 365 LEU D C 1
ATOM 1441 O O . LEU D 1 33 ? -30.30500 -37.70100 -20.38900 1.000 62.68000 365 LEU D O 1
ATOM 1446 N N . SER D 1 34 ? -30.28600 -37.10500 -18.21600 1.000 46.23000 366 SER D N 1
ATOM 1447 C CA . SER D 1 34 ? -31.59600 -36.47000 -18.29800 1.000 42.56000 366 SER D CA 1
ATOM 1448 C C . SER D 1 34 ? -31.57700 -35.29500 -19.26300 1.000 50.84000 366 SER D C 1
ATOM 1449 O O . SER D 1 34 ? -32.48100 -35.15400 -20.09500 1.000 55.68000 366 SER D O 1
ATOM 1452 N N . CYS D 1 35 ? -30.53600 -34.45700 -19.19300 1.000 48.29000 367 CYS D N 1
ATOM 1453 C CA . CYS D 1 35 ? -30.44800 -33.32300 -20.10800 1.000 47.61000 367 CYS D CA 1
ATOM 1454 C C . CYS D 1 35 ? -30.38400 -33.80400 -21.55500 1.000 51.58000 367 CYS D C 1
ATOM 1455 O O . CYS D 1 35 ? -30.93100 -33.15000 -22.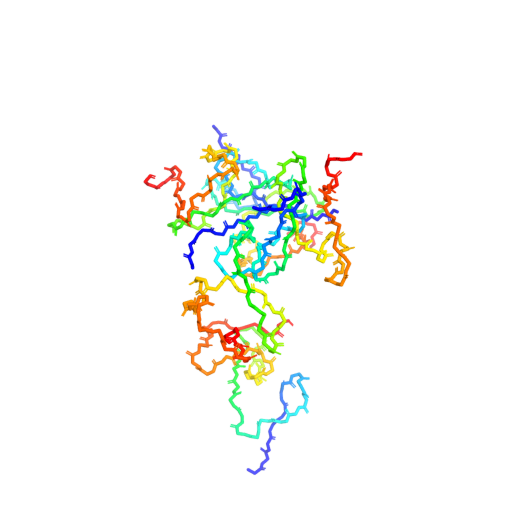45100 1.000 51.28000 367 CYS D O 1
ATOM 1458 N N . ALA D 1 36 ? -29.74700 -34.94800 -21.80200 1.000 51.90000 368 ALA D N 1
ATOM 1459 C CA . ALA D 1 36 ? -29.69000 -35.55500 -23.13000 1.000 53.91000 368 ALA D CA 1
ATOM 1460 C C . ALA D 1 36 ? -30.92500 -36.37800 -23.47800 1.000 53.72000 368 ALA D C 1
ATOM 1461 O O . ALA D 1 36 ? -31.00700 -36.88400 -24.60300 1.000 48.24000 368 ALA D O 1
ATOM 1463 N N . LYS D 1 37 ? -31.85900 -36.54900 -22.54200 1.000 57.42000 369 LYS D N 1
ATOM 1464 C CA . LYS D 1 37 ? -33.07500 -37.33900 -22.76200 1.000 59.10000 369 LYS D CA 1
ATOM 1465 C C . LYS D 1 37 ? -32.74400 -38.79800 -23.09700 1.000 54.68000 369 LYS D C 1
ATOM 1466 O O . LYS D 1 37 ? -33.23200 -39.36500 -24.07600 1.000 53.64000 369 LYS D O 1
ATOM 1472 N N . ILE D 1 38 ? -31.89100 -39.39900 -22.26500 1.000 56.32000 370 ILE D N 1
ATOM 1473 C CA . ILE D 1 38 ? -31.48800 -40.79900 -22.36200 1.000 51.60000 370 ILE D CA 1
ATOM 1474 C C . ILE D 1 38 ? -31.98300 -41.51800 -21.11600 1.000 57.18000 370 ILE D C 1
ATOM 1475 O O . ILE D 1 38 ? -31.84300 -40.99400 -20.00400 1.000 54.10000 370 ILE D O 1
ATOM 1480 N N . LYS D 1 39 ? -32.57300 -42.70600 -21.29900 1.000 56.87000 371 LYS D N 1
ATOM 1481 C CA . LYS D 1 39 ? -32.99300 -43.52500 -20.16600 1.000 56.23000 371 LYS D CA 1
ATOM 1482 C C . LYS D 1 39 ? -31.81000 -44.33300 -19.65700 1.000 59.77000 371 LYS D C 1
ATOM 1483 O O . LYS D 1 39 ? -31.07000 -44.91600 -20.45200 1.000 64.16000 371 LYS D O 1
ATOM 1489 N N . LYS D 1 40 ? -31.62800 -44.37200 -18.33100 1.000 59.08000 372 LYS D N 1
ATOM 1490 C CA . LYS D 1 40 ? -30.50700 -45.12700 -17.77400 1.000 61.46000 372 LYS D CA 1
ATOM 1491 C C . LYS D 1 40 ? -30.56700 -46.60500 -18.15600 1.000 70.72000 372 LYS D C 1
ATOM 1492 O O . LYS D 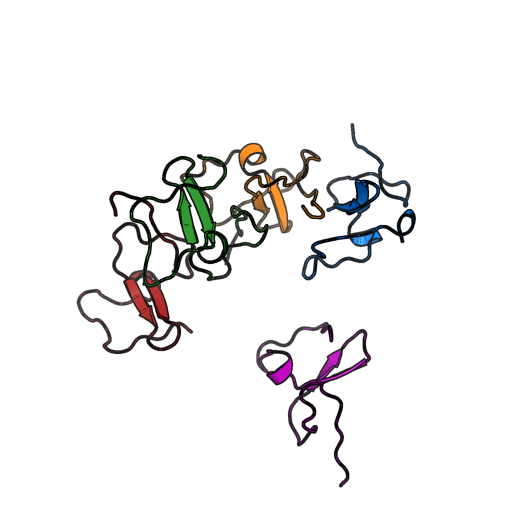1 40 ? -29.53600 -47.28800 -18.13100 1.000 69.44000 372 LYS D O 1
ATOM 1498 N N . THR D 1 41 ? -31.74800 -47.10000 -18.53500 1.000 70.61000 373 THR D N 1
ATOM 1499 C CA . THR D 1 41 ? -31.93600 -48.47600 -18.97300 1.000 68.28000 373 THR D CA 1
ATOM 1500 C C . THR D 1 41 ? -31.52000 -48.70800 -20.42100 1.000 72.56000 373 THR D C 1
ATOM 1501 O O . THR D 1 41 ? -31.28700 -49.85800 -20.80900 1.000 72.63000 373 THR D O 1
ATOM 1505 N N . ASN D 1 42 ? -31.43500 -47.65600 -21.22900 1.000 70.96000 374 ASN D N 1
ATOM 1506 C CA . ASN D 1 42 ? -30.99800 -47.77300 -22.61800 1.000 76.21000 374 ASN D CA 1
ATOM 1507 C C . ASN D 1 42 ? -30.03700 -46.62100 -22.88800 1.000 73.07000 374 ASN D C 1
ATOM 1508 O O . ASN D 1 42 ? -30.47100 -45.48400 -23.09900 1.000 65.14000 374 ASN D O 1
ATOM 1513 N N . VAL D 1 43 ? -28.74800 -46.93200 -22.96000 1.000 65.93000 375 VAL D N 1
ATOM 1514 C CA . VAL D 1 43 ? -27.68600 -45.94100 -23.06400 1.000 60.64000 375 VAL D CA 1
ATOM 1515 C C . VAL D 1 43 ? -26.90800 -46.18500 -24.35200 1.000 59.66000 375 VAL D C 1
ATOM 1516 O O . VAL D 1 43 ? -26.40800 -47.29200 -24.57300 1.000 65.37000 375 VAL D O 1
ATOM 1520 N N . PRO D 1 44 ? -26.78500 -45.19200 -25.23100 1.000 65.85000 376 PRO D N 1
ATOM 1521 C CA . PRO D 1 44 ? -26.05700 -45.39300 -26.48900 1.000 65.24000 376 PRO D CA 1
ATOM 1522 C C . PRO D 1 44 ? -24.58600 -45.69300 -26.25700 1.000 60.49000 376 PRO D C 1
ATOM 1523 O O . PRO D 1 44 ? -23.97900 -45.24600 -25.28300 1.000 63.90000 376 PRO D O 1
ATOM 1527 N N . ASP D 1 45 ? -24.01600 -46.47800 -27.16500 1.000 64.34000 377 ASP D N 1
ATOM 1528 C CA . ASP D 1 45 ? -22.57100 -46.66900 -27.14600 1.000 72.24000 377 ASP D CA 1
ATOM 1529 C C . ASP D 1 45 ? -21.85000 -45.38800 -27.55800 1.000 70.92000 377 ASP D C 1
ATOM 1530 O O . ASP D 1 45 ? -20.77300 -45.07900 -27.03400 1.000 71.59000 377 ASP D O 1
ATOM 1535 N N . PHE D 1 46 ? -22.42800 -44.63400 -28.49500 1.000 63.67000 378 PHE D N 1
ATOM 1536 C CA . PHE D 1 46 ? -21.86000 -43.38200 -28.98400 1.000 66.73000 378 PHE D CA 1
ATOM 1537 C C . PHE D 1 46 ? -22.86000 -42.24200 -28.82600 1.000 68.15000 378 PHE D C 1
ATOM 1538 O O . PHE D 1 46 ? -24.00600 -42.34700 -29.27700 1.000 63.74000 378 PHE D O 1
ATOM 1546 N N . PHE D 1 47 ? -22.42000 -41.16500 -28.17400 1.000 73.06000 379 PHE D N 1
ATOM 1547 C CA . PHE D 1 47 ? -23.21700 -39.97900 -27.89200 1.000 65.83000 379 PHE D CA 1
ATOM 1548 C C . PHE D 1 47 ? -22.56700 -38.73600 -28.49400 1.000 65.25000 379 PHE D C 1
ATOM 1549 O O . PHE D 1 47 ? -21.33500 -38.65000 -28.58500 1.000 64.28000 379 PHE D O 1
ATOM 1557 N N . TYR D 1 48 ? -23.39600 -37.76300 -28.90200 1.000 64.78000 380 TYR D N 1
ATOM 1558 C CA . TYR D 1 48 ? -22.86400 -36.55700 -29.53300 1.000 69.18000 380 TYR D CA 1
ATOM 1559 C C . TYR D 1 48 ? -23.51000 -35.27200 -29.02200 1.000 68.91000 380 TYR D C 1
ATOM 1560 O O . TYR D 1 48 ? -24.74000 -35.14500 -29.01300 1.000 62.33000 380 TYR D O 1
ATOM 1569 N N . CYS D 1 49 ? -22.66200 -34.33800 -28.57500 1.000 68.24000 381 CYS D N 1
ATOM 1570 C CA . CYS D 1 49 ? -23.06900 -33.04100 -28.02100 1.000 73.58000 381 CYS D CA 1
ATOM 1571 C C . CYS D 1 49 ? -23.15000 -31.96500 -29.10500 1.000 89.88000 381 CYS D C 1
ATOM 1572 O O . CYS D 1 49 ? -22.27900 -31.10200 -29.21400 1.000 101.52000 381 CYS D O 1
ATOM 1575 N N . GLN D 1 50 ? -24.20300 -32.01800 -29.90800 1.000 91.79000 382 GLN D N 1
ATOM 1576 C CA . GLN D 1 50 ? -24.52500 -30.93200 -30.84700 1.000 94.82000 382 GLN D CA 1
ATOM 1577 C C . GLN D 1 50 ? -23.40500 -30.62300 -31.83900 1.000 89.48000 382 GLN D C 1
ATOM 1578 O O . GLN D 1 50 ? -22.67000 -29.65200 -31.66800 1.000 83.16000 382 GLN D O 1
ATOM 1584 N N . GLY E 1 4 ? -13.00300 -15.73000 -64.76100 1.000 71.32000 336 GLY E N 1
ATOM 1585 C CA . GLY E 1 4 ? -11.70600 -16.30800 -65.07200 1.000 78.95000 336 GLY E CA 1
ATOM 1586 C C . GLY E 1 4 ? -10.66000 -16.12200 -63.98500 1.000 80.76000 336 GLY E C 1
ATOM 1587 O O . GLY E 1 4 ? -10.10800 -17.09800 -63.47500 1.000 77.58000 336 GLY E O 1
ATOM 1588 N N . SER E 1 5 ? -10.38700 -14.86700 -63.63000 1.000 74.48000 337 SER E N 1
ATOM 1589 C CA . SER E 1 5 ? -9.39800 -14.54000 -62.61000 1.000 66.10000 337 SER E CA 1
ATOM 1590 C C . SER E 1 5 ? -10.06700 -14.41100 -61.24400 1.000 69.39000 337 SER E C 1
ATOM 1591 O O . SER E 1 5 ? -10.96000 -13.57700 -61.05600 1.000 66.72000 337 SER E O 1
ATOM 1594 N N . ASP E 1 6 ? -9.64000 -15.24800 -60.30300 1.000 65.91000 338 ASP E N 1
ATOM 1595 C CA . ASP E 1 6 ? -10.19900 -15.30800 -58.96100 1.000 62.48000 338 ASP E CA 1
ATOM 1596 C C . ASP E 1 6 ? -9.54900 -14.22200 -58.09000 1.000 56.21000 338 ASP E C 1
ATOM 1597 O O . ASP E 1 6 ? -8.64100 -13.50800 -58.52400 1.000 53.11000 338 ASP E O 1
ATOM 1602 N N . LEU E 1 7 ? -10.02200 -14.08100 -56.84800 1.000 56.35000 339 LEU E N 1
ATOM 1603 C CA . LEU E 1 7 ? -9.51000 -13.08600 -55.91000 1.000 51.22000 339 LEU E CA 1
ATOM 1604 C C . LEU E 1 7 ? -9.07300 -13.73400 -54.60400 1.000 51.61000 339 LEU E C 1
ATOM 1605 O O . LEU E 1 7 ? -9.65400 -14.72600 -54.15900 1.000 58.24000 339 LEU E O 1
ATOM 1610 N N . ILE E 1 8 ? -8.04700 -13.14500 -53.98800 1.000 53.57000 340 ILE E N 1
ATOM 1611 C CA . ILE E 1 8 ? -7.61400 -13.48100 -52.63400 1.000 47.70000 340 ILE E CA 1
ATOM 1612 C C . ILE E 1 8 ? -7.74600 -12.22700 -51.78300 1.000 48.33000 340 ILE E C 1
ATOM 1613 O O . ILE E 1 8 ? -7.08200 -11.21900 -52.04800 1.000 46.25000 340 ILE E O 1
ATOM 1618 N N . THR E 1 9 ? -8.61900 -12.28000 -50.77900 1.000 54.59000 341 THR E N 1
ATOM 1619 C CA . THR E 1 9 ? -8.77400 -11.17200 -49.84300 1.000 52.78000 341 THR E CA 1
ATOM 1620 C C . THR E 1 9 ? -8.84300 -11.62400 -48.39900 1.000 58.04000 341 THR E C 1
ATOM 1621 O O . THR E 1 9 ? -8.63100 -10.79900 -47.50400 1.000 64.13000 341 THR E O 1
ATOM 1625 N N . CYS E 1 10 ? -9.06600 -12.90500 -48.14200 1.000 61.09000 342 CYS E N 1
ATOM 1626 C CA . CYS E 1 10 ? -9.25300 -13.41400 -46.79900 1.000 56.75000 342 CYS E CA 1
ATOM 1627 C C . CYS E 1 10 ? -7.90300 -13.74500 -46.19100 1.000 57.64000 342 CYS E C 1
ATOM 1628 O O . CYS E 1 10 ? -6.94000 -14.05200 -46.89600 1.000 62.47000 342 CYS E O 1
ATOM 1631 N N . TYR E 1 11 ? -7.84100 -13.66500 -44.86400 1.000 60.06000 343 TYR E N 1
ATOM 1632 C CA . TYR E 1 11 ? -6.58100 -13.86300 -44.16400 1.000 52.21000 343 TYR E CA 1
ATOM 1633 C C . TYR E 1 11 ? -6.09600 -15.29800 -44.26000 1.000 49.23000 343 TYR E C 1
ATOM 1634 O O . TYR E 1 11 ? -4.90700 -15.55100 -44.05300 1.000 52.08000 343 TYR E O 1
ATOM 1643 N N . CYS E 1 12 ? -6.98100 -16.24100 -44.58500 1.000 58.51000 344 CYS E N 1
ATOM 1644 C CA . CYS E 1 12 ? -6.54600 -17.60400 -44.84700 1.000 56.36000 344 CYS E CA 1
ATOM 1645 C C . CYS E 1 12 ? -5.66100 -17.69300 -46.07500 1.000 55.97000 344 CYS E C 1
ATOM 1646 O O . CYS E 1 12 ? -5.04500 -18.74200 -46.29400 1.000 59.77000 344 CYS E O 1
ATOM 1649 N N . ARG E 1 13 ? -5.60600 -16.63500 -46.88500 1.000 61.71000 345 ARG E N 1
ATOM 1650 C CA . ARG E 1 13 ? -4.72900 -16.52400 -48.04400 1.000 59.28000 345 ARG E CA 1
ATOM 1651 C C . ARG E 1 13 ? -5.07200 -17.54800 -49.12400 1.000 60.27000 345 ARG E C 1
ATOM 1652 O O . ARG E 1 13 ? -4.29600 -17.74800 -50.06700 1.000 55.56000 345 ARG E O 1
ATOM 1660 N N . LYS E 1 14 ? -6.20500 -18.20100 -49.00500 1.000 60.11000 346 LYS E N 1
ATOM 1661 C CA . LYS E 1 14 ? -6.78000 -19.00400 -50.06200 1.000 62.34000 346 LYS E CA 1
ATOM 1662 C C . LYS E 1 14 ? -7.81700 -18.16500 -50.80100 1.000 60.02000 346 LYS E C 1
ATOM 1663 O O . LYS E 1 14 ? -8.41400 -17.26100 -50.21000 1.000 60.27000 346 LYS E O 1
ATOM 1669 N N . PRO E 1 15 ? -8.05800 -18.39500 -52.08700 1.000 60.79000 347 PRO E N 1
ATOM 1670 C CA . PRO E 1 15 ? -8.91100 -17.48700 -52.86300 1.000 53.65000 347 PRO E CA 1
ATOM 1671 C C . PRO E 1 15 ? -10.39800 -17.70800 -52.59300 1.000 59.49000 347 PRO E C 1
ATOM 1672 O O . PRO E 1 15 ? -10.80200 -18.55800 -51.80100 1.000 66.36000 347 PRO E O 1
ATOM 1676 N N . PHE E 1 16 ? -11.21400 -16.89500 -53.26700 1.000 56.82000 348 PHE E N 1
ATOM 1677 C CA . PHE E 1 16 ? -12.66800 -17.00000 -53.20700 1.000 58.17000 348 PHE E CA 1
ATOM 1678 C C . PHE E 1 16 ? -13.14700 -18.40400 -53.54900 1.000 55.77000 348 PHE E C 1
ATOM 1679 O O . PHE E 1 16 ? -13.65000 -19.11400 -52.67400 1.000 56.87000 348 PHE E O 1
ATOM 1687 N N . ALA E 1 17 ? -13.00800 -18.80000 -54.81800 1.000 51.24000 349 ALA E N 1
ATOM 1688 C CA . ALA E 1 17 ? -13.28800 -20.16600 -55.26100 1.000 57.75000 349 ALA E CA 1
ATOM 1689 C C . ALA E 1 17 ? -14.72800 -20.57800 -54.96200 1.000 55.26000 349 ALA E C 1
ATOM 1690 O O . ALA E 1 17 ? -14.99200 -21.69500 -54.51300 1.000 59.42000 349 ALA E O 1
ATOM 1692 N N . GLY E 1 18 ? -15.66800 -19.66400 -55.19000 1.000 55.09000 350 GLY E N 1
ATOM 1693 C CA . GLY E 1 18 ? -17.06900 -19.96000 -54.98700 1.000 53.39000 350 GLY E CA 1
ATOM 1694 C C . GLY E 1 18 ? -17.50200 -20.09500 -53.54700 1.000 55.77000 350 GLY E C 1
ATOM 1695 O O . GLY E 1 18 ? -18.69100 -20.33100 -53.29700 1.000 65.27000 350 GLY E O 1
ATOM 1696 N N . ARG E 1 19 ? -16.59900 -19.92100 -52.59800 1.000 49.19000 351 ARG E N 1
ATOM 1697 C CA . ARG E 1 19 ? -16.90800 -20.11500 -51.19000 1.000 50.78000 351 ARG E CA 1
ATOM 1698 C C . ARG E 1 19 ? -17.57600 -18.86600 -50.61700 1.000 48.26000 351 ARG E C 1
ATOM 1699 O O . ARG E 1 19 ? -17.15200 -17.74500 -50.90800 1.000 44.56000 351 ARG E O 1
ATOM 1707 N N . PRO E 1 20 ? -18.62900 -19.03000 -49.81900 1.000 51.58000 352 PRO E N 1
ATOM 1708 C CA . PRO E 1 20 ? -19.33700 -17.86000 -49.28600 1.000 55.38000 352 PRO E CA 1
ATOM 1709 C C . PRO E 1 20 ? -18.41500 -16.97700 -48.46000 1.000 56.31000 352 PRO E C 1
ATOM 1710 O O . PRO E 1 20 ? -17.55600 -17.45900 -47.71800 1.000 57.68000 352 PRO E O 1
ATOM 1714 N N . MET E 1 21 ? -18.58900 -15.66900 -48.61500 1.000 53.33000 353 MET E N 1
ATOM 1715 C CA . MET E 1 21 ? -17.75200 -14.69000 -47.94400 1.000 55.21000 353 MET E CA 1
ATOM 1716 C C . MET E 1 21 ? -18.59800 -13.56600 -47.38000 1.000 54.11000 353 MET E C 1
ATOM 1717 O O . MET E 1 21 ? -19.60200 -13.16900 -47.97000 1.000 53.92000 353 MET E O 1
ATOM 1722 N N . ILE E 1 22 ? -18.16100 -13.04100 -46.24200 1.000 57.07000 354 ILE E N 1
ATOM 1723 C CA . ILE E 1 22 ? -18.81300 -11.91700 -45.58700 1.000 61.17000 354 ILE E CA 1
ATOM 1724 C C . ILE E 1 22 ? -17.80200 -10.78300 -45.46300 1.000 65.34000 354 ILE E C 1
ATOM 1725 O O . ILE E 1 22 ? -16.60400 -11.02800 -45.28000 1.000 60.39000 354 ILE E O 1
ATOM 1730 N N . GLU E 1 23 ? -18.27700 -9.54500 -45.59000 1.000 70.15000 355 GLU E N 1
ATOM 1731 C CA . GLU E 1 23 ? -17.40000 -8.38800 -45.48100 1.000 67.82000 355 GLU E CA 1
ATOM 1732 C C . GLU E 1 23 ? -17.37300 -7.86500 -44.05400 1.000 80.72000 355 GLU E C 1
ATOM 1733 O O . GLU E 1 23 ? -18.34500 -7.98000 -43.30700 1.000 85.62000 355 GLU E O 1
ATOM 1739 N N . CYS E 1 24 ? -16.22300 -7.33600 -43.66500 1.000 93.20000 356 CYS E N 1
ATOM 1740 C CA . CYS E 1 24 ? -16.12200 -6.56700 -42.43300 1.000 109.11000 356 CYS E CA 1
ATOM 1741 C C . CYS E 1 24 ? -16.80200 -5.21700 -42.62900 1.000 118.10000 356 CYS E C 1
ATOM 1742 O O . CYS E 1 24 ? -16.45300 -4.47400 -43.55000 1.000 118.37000 356 CYS E O 1
ATOM 1745 N N . SER E 1 25 ? -17.77500 -4.89400 -41.77600 1.000 125.29000 357 SER E N 1
ATOM 1746 C CA . SER E 1 25 ? -18.49000 -3.62600 -41.89200 1.000 131.66000 357 SER E CA 1
ATOM 1747 C C . SER E 1 25 ? -17.541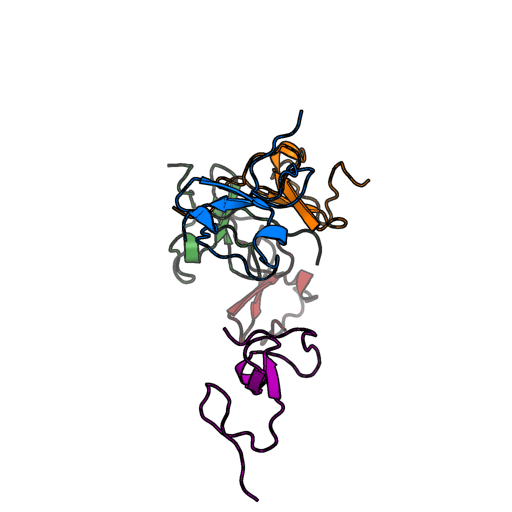00 -2.46300 -41.63100 1.000 159.56000 357 SER E C 1
ATOM 1748 O O . SER E 1 25 ? -17.91200 -1.29600 -41.78200 1.000 158.08000 357 SER E O 1
ATOM 1751 N N . LEU E 1 26 ? -16.31600 -2.78900 -41.21900 1.000 170.41000 358 LEU E N 1
ATOM 1752 C CA . LEU E 1 26 ? -15.26300 -1.82300 -40.93800 1.000 175.52000 358 LEU E CA 1
ATOM 1753 C C . LEU E 1 26 ? -14.08900 -1.95900 -41.89800 1.000 159.43000 358 LEU E C 1
ATOM 1754 O O . LEU E 1 26 ? -13.76100 -0.99100 -42.59000 1.000 156.25000 358 LEU E O 1
ATOM 1759 N N . CYS E 1 27 ? -13.43600 -3.12600 -41.96000 1.000 148.81000 359 CYS E N 1
ATOM 1760 C CA . CYS E 1 27 ? -12.28700 -3.26400 -42.84700 1.000 126.14000 359 CYS E CA 1
ATOM 1761 C C . CYS E 1 27 ? -12.69900 -3.18200 -44.30500 1.000 108.50000 359 CYS E C 1
ATOM 1762 O O . CYS E 1 27 ? -11.90200 -2.78000 -45.15400 1.000 92.30000 359 CYS E O 1
ATOM 1765 N N . GLY E 1 28 ? -13.93400 -3.56300 -44.60800 1.000 109.52000 360 GLY E N 1
ATOM 1766 C CA . GLY E 1 28 ? -14.40600 -3.67300 -45.96500 1.000 92.25000 360 GLY E CA 1
ATOM 1767 C C . GLY E 1 28 ? -13.94900 -4.94000 -46.65000 1.000 73.53000 360 GLY E C 1
ATOM 1768 O O . GLY E 1 28 ? -14.51000 -5.30500 -47.69200 1.000 71.08000 360 GLY E O 1
ATOM 1769 N N . THR E 1 29 ? -12.98600 -5.64600 -46.06300 1.000 78.36000 361 THR E N 1
ATOM 1770 C CA . THR E 1 29 ? -12.37600 -6.82400 -46.65400 1.000 78.95000 361 THR E CA 1
ATOM 1771 C C . THR E 1 29 ? -13.31200 -8.01900 -46.53500 1.000 69.52000 361 THR E C 1
ATOM 1772 O O . THR E 1 29 ? -14.13900 -8.09600 -45.62300 1.000 72.87000 361 THR E O 1
ATOM 1776 N N . TRP E 1 30 ? -13.18500 -8.94800 -47.47800 1.000 58.55000 362 TRP E N 1
ATOM 1777 C CA . TRP E 1 30 ? -14.03900 -10.12500 -47.55100 1.000 59.42000 362 TRP E CA 1
ATOM 1778 C C . TRP E 1 30 ? -13.33100 -11.33900 -46.95300 1.000 63.87000 362 TRP E C 1
ATOM 1779 O O . TRP E 1 30 ? -12.23500 -11.70100 -47.39300 1.000 66.59000 362 TRP E O 1
ATOM 1790 N N . ILE E 1 31 ? -13.96400 -11.96600 -45.96200 1.000 58.10000 363 ILE E N 1
ATOM 1791 C CA . ILE E 1 31 ? -13.43600 -13.13400 -45.26600 1.000 60.25000 363 ILE E CA 1
ATOM 1792 C C . ILE E 1 31 ? -14.36200 -14.30600 -45.55500 1.000 58.89000 363 ILE E C 1
ATOM 1793 O O . ILE E 1 31 ? -15.58600 -14.16300 -45.45500 1.000 59.09000 363 ILE E O 1
ATOM 1798 N N . HIS E 1 32 ? -13.78800 -15.45700 -45.92000 1.000 59.83000 364 HIS E N 1
ATOM 1799 C CA . HIS E 1 32 ? -14.57700 -16.68400 -45.95900 1.000 60.90000 364 HIS E CA 1
ATOM 1800 C C . HIS E 1 32 ? -15.34300 -16.81500 -44.65300 1.000 68.66000 364 HIS E C 1
ATOM 1801 O O . HIS E 1 32 ? -14.76600 -16.67900 -43.57300 1.000 77.33000 364 HIS E O 1
ATOM 1808 N N . LEU E 1 33 ? -16.64700 -17.06500 -44.74300 1.000 69.74000 365 LEU E N 1
ATOM 1809 C CA . LEU E 1 33 ? -17.41000 -17.22500 -43.51000 1.000 73.17000 365 LEU E CA 1
ATOM 1810 C C . LEU E 1 33 ? -16.93100 -18.43300 -42.71300 1.000 71.21000 365 LEU E C 1
ATOM 1811 O O . LEU E 1 33 ? -16.95100 -18.40000 -41.47800 1.000 83.76000 365 LEU E O 1
ATOM 1816 N N . SER E 1 34 ? -16.50400 -19.50700 -43.38300 1.000 58.72000 366 SER E N 1
ATOM 1817 C CA . SER E 1 34 ? -15.91600 -20.62200 -42.64400 1.000 65.27000 366 SER E CA 1
ATOM 1818 C C . SER E 1 34 ? -14.70900 -20.16300 -41.83700 1.000 79.54000 366 SER E C 1
ATOM 1819 O O . SER E 1 34 ? -14.56600 -20.52200 -40.66400 1.000 88.93000 366 SER E O 1
ATOM 1822 N N . CYS E 1 35 ? -13.83500 -19.35300 -42.44300 1.000 77.58000 367 CYS E N 1
ATOM 1823 C CA . CYS E 1 35 ? -12.69400 -18.81600 -41.70700 1.000 76.51000 367 CYS E CA 1
ATOM 1824 C C . CYS E 1 35 ? -13.15100 -17.93100 -40.55900 1.000 77.41000 367 CYS E C 1
ATOM 1825 O O . CYS E 1 35 ? -12.52300 -17.91600 -39.49500 1.000 90.91000 367 CYS E O 1
ATOM 1828 N N . ALA E 1 36 ? -14.24600 -17.20400 -40.75000 1.000 70.33000 368 ALA E N 1
ATOM 1829 C CA . ALA E 1 36 ? -14.81300 -16.35000 -39.71600 1.000 76.65000 368 ALA E CA 1
ATOM 1830 C C . ALA E 1 36 ? -15.59100 -17.13400 -38.66900 1.000 80.73000 368 ALA E C 1
ATOM 1831 O O . ALA E 1 36 ? -16.10500 -16.52900 -37.72000 1.000 86.61000 368 ALA E O 1
ATOM 1833 N N . LYS E 1 37 ? -15.69800 -18.45300 -38.84300 1.000 73.13000 369 LYS E N 1
ATOM 1834 C CA . LYS E 1 37 ? -16.41200 -19.34400 -37.92700 1.000 76.43000 369 LYS E CA 1
ATOM 1835 C C . LYS E 1 37 ? -17.89600 -18.98500 -37.85700 1.000 75.23000 369 LYS E C 1
ATOM 1836 O O . LYS E 1 37 ? -18.49100 -18.88700 -36.78200 1.000 84.89000 369 LYS E O 1
ATOM 1842 N N . ILE E 1 38 ? -18.49600 -18.81000 -39.03000 1.000 67.32000 370 ILE E N 1
ATOM 1843 C CA . ILE E 1 38 ? -19.91000 -18.49800 -39.18000 1.000 72.37000 370 ILE E CA 1
ATOM 1844 C C . ILE E 1 38 ? -20.57600 -19.64300 -39.93100 1.000 76.78000 370 ILE E C 1
ATOM 1845 O O . ILE E 1 38 ? -19.97400 -20.23400 -40.83600 1.000 74.31000 370 ILE E O 1
ATOM 1850 N N . LYS E 1 39 ? -21.81000 -19.96700 -39.54700 1.000 80.96000 371 LYS E N 1
ATOM 1851 C CA . LYS E 1 39 ? -22.59800 -20.97200 -40.24600 1.000 79.98000 371 LYS E CA 1
ATOM 1852 C C . LYS E 1 39 ? -23.57400 -20.31200 -41.21200 1.000 81.73000 371 LYS E C 1
ATOM 1853 O O . LYS E 1 39 ? -24.04400 -19.19900 -40.97800 1.000 81.66000 371 LYS E O 1
ATOM 1859 N N . LYS E 1 40 ? -23.86700 -21.01500 -42.31100 1.000 84.12000 372 LYS E N 1
ATOM 1860 C CA . LYS E 1 40 ? -24.80700 -20.49100 -43.29700 1.000 77.84000 372 LYS E CA 1
ATOM 1861 C C . LYS E 1 40 ? -26.15700 -20.19400 -42.66100 1.000 86.97000 372 LYS E C 1
ATOM 1862 O O . LYS E 1 40 ? -26.80300 -19.18900 -42.98200 1.000 79.03000 372 LYS E O 1
ATOM 1868 N N . THR E 1 41 ? -26.58900 -21.05500 -41.74200 1.000 88.70000 373 THR E N 1
ATOM 1869 C CA . THR E 1 41 ? -27.90300 -20.93100 -41.13000 1.000 93.50000 373 THR E CA 1
ATOM 1870 C C . THR E 1 41 ? -28.00100 -19.75400 -40.16500 1.000 96.68000 373 THR E C 1
ATOM 1871 O O . THR E 1 41 ? -29.11000 -19.27900 -39.89800 1.000 93.97000 373 THR E O 1
ATOM 1875 N N . ASN E 1 42 ? -26.88300 -19.27800 -39.62400 1.000 98.54000 374 ASN E N 1
ATOM 1876 C CA . ASN E 1 42 ? -26.88900 -18.15200 -38.68900 1.000 97.58000 374 ASN E CA 1
ATOM 1877 C C . ASN E 1 42 ? -25.70900 -17.25300 -39.02900 1.000 86.07000 374 ASN E C 1
ATOM 1878 O O . ASN E 1 42 ? -24.56200 -17.58800 -38.71600 1.000 81.91000 374 ASN E O 1
ATOM 1883 N N . VAL E 1 43 ? -25.98900 -16.09800 -39.63200 1.000 80.57000 375 VAL E N 1
ATOM 1884 C CA . VAL E 1 43 ? -24.96700 -15.17600 -40.09200 1.000 75.78000 375 VAL E CA 1
ATOM 1885 C C . VAL E 1 43 ? -25.21700 -13.80500 -39.41900 1.000 74.70000 375 VAL E C 1
ATOM 1886 O O . VAL E 1 43 ? -26.33600 -13.31100 -39.47300 1.000 77.77000 375 VAL E O 1
ATOM 1890 N N . PRO E 1 44 ? -24.22000 -13.23600 -38.76400 1.000 73.94000 376 PRO E N 1
ATOM 1891 C CA . PRO E 1 44 ? -24.42700 -11.93300 -38.11800 1.000 76.49000 376 PRO E CA 1
ATOM 1892 C C . PRO E 1 44 ? -24.74800 -10.84800 -39.13500 1.000 77.01000 376 PRO E C 1
ATOM 1893 O O . PRO E 1 44 ? -24.29400 -10.87900 -40.28100 1.000 80.48000 376 PRO E O 1
ATOM 1897 N N . ASP E 1 45 ? -25.56100 -9.88300 -38.70700 1.000 80.41000 377 ASP E N 1
ATOM 1898 C CA . ASP E 1 45 ? -25.82600 -8.72000 -39.54900 1.000 80.63000 377 ASP E CA 1
ATOM 1899 C C . ASP E 1 45 ? -24.60500 -7.81600 -39.66600 1.000 84.16000 377 ASP E C 1
ATOM 1900 O O . ASP E 1 45 ? -24.39700 -7.19500 -40.71500 1.000 83.52000 377 ASP E O 1
ATOM 1905 N N . PHE E 1 46 ? -23.80700 -7.70500 -38.60500 1.000 80.43000 378 PHE E N 1
ATOM 1906 C CA . PHE E 1 46 ? -22.57300 -6.92900 -38.61200 1.000 80.33000 378 PHE E CA 1
ATOM 1907 C C . PHE E 1 46 ? -21.41000 -7.83000 -38.22100 1.000 84.54000 378 PHE E C 1
ATOM 1908 O O . PHE E 1 46 ? -21.45200 -8.49000 -37.17700 1.000 78.07000 378 PHE E O 1
ATOM 1916 N N . PHE E 1 47 ? -20.38100 -7.85300 -39.06800 1.000 94.56000 379 PHE E N 1
ATOM 1917 C CA . PHE E 1 47 ? -19.18600 -8.66600 -38.88800 1.000 86.79000 379 PHE E CA 1
ATOM 1918 C C . PHE E 1 47 ? -17.95400 -7.77700 -38.80600 1.000 91.26000 379 PHE E C 1
ATOM 1919 O O . PHE E 1 47 ? -17.90600 -6.70300 -39.41600 1.000 94.49000 379 PHE E O 1
ATOM 1927 N N . TYR E 1 48 ? -16.94800 -8.23700 -38.05700 1.000 91.50000 380 TYR E N 1
ATOM 1928 C CA . TYR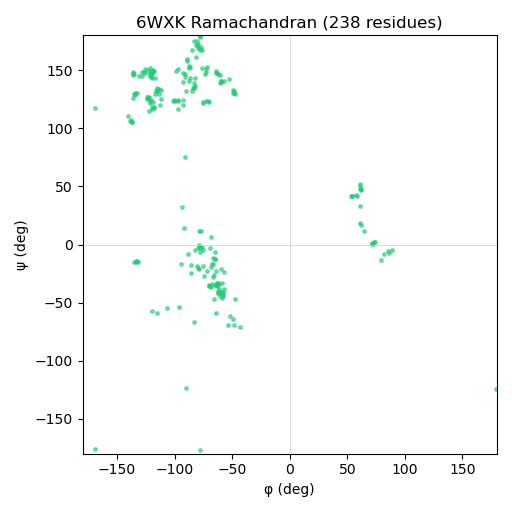 E 1 48 ? -15.73600 -7.46300 -37.81900 1.000 93.29000 380 TYR E CA 1
ATOM 1929 C C . TYR E 1 48 ? -14.50100 -8.32800 -38.03800 1.000 89.98000 380 TYR E C 1
ATOM 1930 O O . TYR E 1 48 ? -14.40000 -9.43700 -37.50400 1.000 79.75000 380 TYR E O 1
ATOM 1939 N N . CYS E 1 49 ? -13.56400 -7.79400 -38.82600 1.000 96.93000 381 CYS E N 1
ATOM 1940 C CA . CYS E 1 49 ? -12.38900 -8.46400 -39.37600 1.000 105.25000 381 CYS E CA 1
ATOM 1941 C C . CYS E 1 49 ? -11.22200 -8.63900 -38.41800 1.000 115.74000 381 CYS E C 1
ATOM 1942 O O . CYS E 1 49 ? -10.21200 -9.20500 -38.84800 1.000 117.42000 381 CYS E O 1
ATOM 1945 N N . GLN E 1 50 ? -11.32300 -8.17400 -37.17200 1.000 116.47000 382 GLN E N 1
ATOM 1946 C CA . GLN E 1 50 ? -10.20600 -8.12800 -36.20600 1.000 121.77000 382 GLN E CA 1
ATOM 1947 C C . GLN E 1 50 ? -9.31000 -6.92400 -36.49600 1.000 108.51000 382 GLN E C 1
ATOM 1948 O O . GLN E 1 50 ? -8.35100 -7.02000 -37.25800 1.000 101.78000 382 GLN E O 1
#

Nearest PDB structures (foldseek):
  6wxk-assembly4_D  TM=1.020E+00  e=4.925E-10  Homo sapiens
  6wxk-assembly5_E  TM=1.011E+00  e=1.492E-08  Homo sapiens
  6wxk-assembly2_B  TM=9.755E-01  e=7.642E-09  Homo sapiens
  6wxk-assembly1_A  TM=9.924E-01  e=2.228E-08  Homo sapiens
  6wxk-assembly3_C  TM=9.421E-01  e=1.068E-08  Homo sapiens

B-factor: mean 58.71, std 18.93, range [25.17, 219.1]

Organism: Homo sapiens (NCBI:txid9606)

Foldseek 3Di:
DFDDFAPVRDTPPVADWDAQQPPGTTHRCVRQVHDPVDDDPHHHDPVRD/DDDWDAFAPVRDTCPVADWDAAPPPRTTHRCVRQVDDPVDDDPHHHHPVGD/DDDFDAFEPPRDTPPVADWDAAPPPGTTYRCVSVVHDPVGDDPHDHDPVRD/DDPDDWDDFAPVRDTPPVADWDAAPPPRTTHRCVNVVHDPVDDDPHHHDD/DDWDAFAPVRDTPPVADWDAAPPVRTTHRVVVVVHDPVDDDPHDHRD

Solvent-accessible surface area: 16717 Å² total; per-residue (Å²): 149,70,98,103,48,7,70,44,201,124,48,10,64,17,79,36,8,0,49,2,38,115,56,29,44,44,8,1,8,73,62,23,190,24,140,144,137,113,42,50,96,106,21,89,4,148,154,30,162,222,48,2,30,20,8,12,2,43,47,86,121,37,6,69,49,81,30,0,2,44,1,43,123,53,25,23,49,8,1,8,78,53,23,183,29,150,75,116,111,51,57,89,112,21,78,2,155,127,23,203,226,26,16,51,33,14,17,6,67,36,66,118,33,7,74,32,78,37,14,0,50,1,44,126,55,20,12,34,2,1,11,76,40,19,188,25,147,152,118,114,45,49,115,104,20,82,1,127,161,29,193,87,62,176,19,11,16,46,7,11,2,107,45,75,87,37,67,47,41,81,82,47,21,87,2,57,150,62,39,30,107,10,1,19,73,55,27,190,28,150,170,115,108,70,57,142,136,27,120,6,194,138,116,76,126,102,50,6,133,42,187,125,49,87,66,60,75,61,38,31,80,1,66,136,58,39,31,114,10,1,25,61,55,24,183,19,154,156,138,117,73,56,139,140,30,112,5,205

GO terms:
  GO:0005634 nucleus (C, EXP)
  GO:0005737 cytoplasm (C, EXP)
  GO:0005515 protein binding (F, IPI)
  GO:0005654 nucleoplasm (C, IDA)
  GO:0005829 cytosol (C, IDA)
  GO:1901097 negative regulation of autophagosome maturation (P, IMP)
  GO:0031398 positive regulation of protein ubiquitination (P, IMP)
  GO:1902902 negative regulation of autophagosome assembly (P, IMP)